Protein AF-A0A2N8NJ02-F1 (afdb_monomer)

pLDDT: mean 79.44, std 18.17, range [35.0, 97.94]

Foldseek 3Di:
DAAQDCPVCVVLLLVLQLVLQLVQCVVPQVGGVVQLLPLPRSLVVCCPCVADPDDSHLVVVQCVSLVCAALQQRFRQDPPPPQKDKDFLQRSPDDDPRSVVLLVVQCVFFVLSVFAEDARVVVSPDDDPDSVVSVVDRYGHSSRRSSRIHMHGPQFFDDFPVVPPDDDPCVPPVVDDDDGGLFQQPPPCHNHHERSVNSGPFDWDQDLQGDTDGVVLDDPDDDPPVDDDDDPPRSCVRVVSCCRNVPPLNSLLLNQLLLLLPDPDALVNLVVLVPDPDLVSSLVVQQVSQCVSQVHDDPDGHPPSCSLCSQPQDPVRRSDNRSVVSSSSNSVSNVVNNVVVPD

Secondary structure (DSSP, 8-state):
-----SSTTHHHHHHHHHHHHHHHTTT-TT--SS-TT-HHHHHHHHTSHHHHSSTTSHHHHHHHHTTTB-TTT-PBPP-STTSEEEEESS-TT--HHHHHHHHHHHHHH-HHHHHHEE-HHHHHT---SSGGGGGG-S-EETTT-GGGEEEEE--BPPPPSGGG-S-TTSTTTTT-SSS-BSSSSTTS-TT-----GGGS----EE-TTS-EE-GGG--TT----SSSS---HHHHHHHHHHTTTT-HHHHHHHHHHHHHHTSS--HHHHHHHHT-S-HHHHHHHHHHHHHHHTT--TTPPPPGGGGGGTTPPPTTS---THHHHHHHHTTHHHHHHHHTTT-

Mean predicted aligned error: 9.48 Å

Structure (mmCIF, N/CA/C/O backbone):
data_AF-A0A2N8NJ02-F1
#
_entry.id   AF-A0A2N8NJ02-F1
#
loop_
_atom_site.group_PDB
_atom_site.id
_atom_site.type_symbol
_atom_site.label_atom_id
_atom_site.label_alt_id
_atom_site.label_comp_id
_atom_site.label_asym_id
_atom_site.label_entity_id
_atom_site.label_seq_id
_atom_site.pdbx_PDB_ins_code
_atom_site.Cartn_x
_atom_site.Cartn_y
_atom_site.Cartn_z
_atom_site.occupancy
_atom_site.B_iso_or_equiv
_atom_site.auth_seq_id
_atom_site.auth_comp_id
_atom_site.auth_asym_id
_atom_site.auth_atom_id
_atom_site.pdbx_PDB_model_num
ATOM 1 N N . MET A 1 1 ? -0.562 -8.537 6.312 1.00 81.31 1 MET A N 1
ATOM 2 C CA . MET A 1 1 ? -0.605 -7.679 5.122 1.00 81.31 1 MET A CA 1
ATOM 3 C C . MET A 1 1 ? -1.472 -8.397 4.111 1.00 81.31 1 MET A C 1
ATOM 5 O O . MET A 1 1 ? -1.749 -9.573 4.319 1.00 81.31 1 MET A O 1
ATOM 9 N N . LYS A 1 2 ? -1.942 -7.713 3.072 1.00 87.31 2 LYS A N 1
ATOM 10 C CA . LYS A 1 2 ? -2.646 -8.372 1.972 1.00 87.31 2 LYS A CA 1
ATOM 11 C C . LYS A 1 2 ? -1.668 -8.582 0.817 1.00 87.31 2 LYS A C 1
ATOM 13 O O . LYS A 1 2 ? -0.886 -7.675 0.538 1.00 87.31 2 LYS A O 1
ATOM 18 N N . TYR A 1 3 ? -1.721 -9.755 0.191 1.00 91.69 3 TYR A N 1
ATOM 19 C CA . TYR A 1 3 ? -1.009 -10.020 -1.054 1.00 91.69 3 TYR A CA 1
ATOM 20 C C . TYR A 1 3 ? -1.496 -9.066 -2.153 1.00 91.69 3 TYR A C 1
ATOM 22 O O . TYR A 1 3 ? -2.702 -8.866 -2.320 1.00 91.69 3 TYR A O 1
ATOM 30 N N . ILE A 1 4 ? -0.557 -8.466 -2.877 1.00 94.25 4 ILE A N 1
ATOM 31 C CA . ILE A 1 4 ? -0.805 -7.558 -3.993 1.00 94.25 4 ILE A CA 1
ATOM 32 C C . ILE A 1 4 ? -0.480 -8.320 -5.271 1.00 94.25 4 ILE A C 1
ATOM 34 O O . ILE A 1 4 ? 0.683 -8.592 -5.574 1.00 94.25 4 ILE A O 1
ATOM 38 N N . ASP A 1 5 ? -1.524 -8.651 -6.023 1.00 94.31 5 ASP A N 1
ATOM 39 C CA . ASP A 1 5 ? -1.381 -9.367 -7.281 1.00 94.31 5 ASP A CA 1
ATOM 40 C C . ASP A 1 5 ? -0.868 -8.437 -8.388 1.00 94.31 5 ASP A C 1
ATOM 42 O O . ASP A 1 5 ? -1.556 -7.520 -8.834 1.00 94.31 5 ASP A O 1
ATOM 46 N N . LYS A 1 6 ? 0.352 -8.711 -8.854 1.00 95.88 6 LYS A N 1
ATOM 47 C CA . LYS A 1 6 ? 0.995 -8.003 -9.968 1.00 95.88 6 LYS A CA 1
ATOM 48 C C . LYS A 1 6 ? 0.750 -8.657 -11.333 1.00 95.88 6 LYS A C 1
ATOM 50 O O . LYS A 1 6 ? 1.189 -8.111 -12.343 1.00 95.88 6 LYS A O 1
ATOM 55 N N . TYR A 1 7 ? 0.064 -9.800 -11.389 1.00 96.06 7 TYR A N 1
ATOM 56 C CA . TYR A 1 7 ? -0.222 -10.521 -12.630 1.00 96.06 7 TYR A CA 1
ATOM 57 C C . TYR A 1 7 ? -1.514 -10.054 -13.296 1.00 96.06 7 TYR A C 1
ATOM 59 O O . TYR A 1 7 ? -1.509 -9.816 -14.505 1.00 96.06 7 TYR A O 1
ATOM 67 N N . SER A 1 8 ? -2.609 -9.886 -12.542 1.00 94.69 8 SER A N 1
ATOM 68 C CA . SER A 1 8 ? -3.938 -9.573 -13.109 1.00 94.69 8 SER A CA 1
ATOM 69 C C . SER A 1 8 ? -3.960 -8.352 -14.025 1.00 94.69 8 SER A C 1
ATOM 71 O O . SER A 1 8 ? -4.724 -8.323 -14.990 1.00 94.69 8 SER A O 1
ATOM 73 N N . ARG A 1 9 ? -3.108 -7.360 -13.755 1.00 94.00 9 ARG A N 1
ATOM 74 C CA . ARG A 1 9 ? -3.032 -6.106 -14.519 1.00 94.00 9 ARG A CA 1
ATOM 75 C C . ARG A 1 9 ? -1.678 -5.867 -15.166 1.00 94.00 9 ARG A C 1
ATOM 77 O O . ARG A 1 9 ? -1.387 -4.756 -15.610 1.00 94.00 9 ARG A O 1
ATOM 84 N N . HIS A 1 10 ? -0.872 -6.923 -15.288 1.00 94.69 10 HIS A N 1
ATOM 85 C CA . HIS A 1 10 ? 0.462 -6.834 -15.868 1.00 94.69 10 HIS A CA 1
ATOM 86 C C . HIS A 1 10 ? 0.444 -6.193 -17.260 1.00 94.69 10 HIS A C 1
ATOM 88 O O . HIS A 1 10 ? 1.297 -5.365 -17.559 1.00 94.69 10 HIS A O 1
ATOM 94 N N . LYS A 1 11 ? -0.554 -6.504 -18.098 1.00 94.38 11 LYS A N 1
ATOM 95 C CA . LYS A 1 11 ? -0.625 -5.929 -19.446 1.00 94.38 11 LYS A CA 1
ATOM 96 C C . LYS A 1 11 ? -0.780 -4.403 -19.432 1.00 94.38 11 LYS A C 1
ATOM 98 O O . LYS A 1 11 ? -0.092 -3.717 -20.180 1.00 94.38 11 LYS A O 1
ATOM 103 N N . GLU A 1 12 ? -1.629 -3.869 -18.553 1.00 94.75 12 GLU A N 1
ATOM 104 C CA . GLU A 1 12 ? -1.801 -2.419 -18.387 1.00 94.75 12 GLU A CA 1
ATOM 105 C C . GLU A 1 12 ? -0.523 -1.762 -17.849 1.00 94.75 12 GLU A C 1
ATOM 107 O O . GLU A 1 12 ? -0.114 -0.706 -18.333 1.00 94.75 12 GLU A O 1
ATOM 112 N N . ALA A 1 13 ? 0.130 -2.406 -16.875 1.00 95.06 13 ALA A N 1
ATOM 113 C CA . ALA A 1 13 ? 1.420 -1.972 -16.349 1.00 95.06 13 ALA A CA 1
ATOM 114 C C . ALA A 1 13 ? 2.490 -1.908 -17.453 1.00 95.06 13 ALA A C 1
ATOM 116 O O . ALA A 1 13 ? 3.161 -0.888 -17.633 1.00 95.06 13 ALA A O 1
ATOM 117 N N . GLN A 1 14 ? 2.610 -2.988 -18.222 1.00 94.81 14 GLN A N 1
ATOM 118 C CA . GLN A 1 14 ? 3.552 -3.125 -19.322 1.00 94.81 14 GLN A CA 1
ATOM 119 C C . GLN A 1 14 ? 3.327 -2.036 -20.372 1.00 94.81 14 GLN A C 1
ATOM 121 O O . GLN A 1 14 ? 4.282 -1.373 -20.759 1.00 94.81 14 GLN A O 1
ATOM 126 N N . ASP A 1 15 ? 2.081 -1.785 -20.780 1.00 93.81 15 ASP A N 1
ATOM 127 C CA . ASP A 1 15 ? 1.762 -0.771 -21.790 1.00 93.81 15 ASP A CA 1
ATOM 128 C C . ASP A 1 15 ? 2.179 0.646 -21.344 1.00 93.81 15 ASP A C 1
ATOM 130 O O . ASP A 1 15 ? 2.654 1.443 -22.159 1.00 93.81 15 ASP A O 1
ATOM 134 N N . ILE A 1 16 ? 2.065 0.968 -20.048 1.00 94.62 16 ILE A N 1
ATOM 135 C CA . ILE A 1 16 ? 2.550 2.246 -19.498 1.00 94.62 16 ILE A CA 1
ATOM 136 C C . ILE A 1 16 ? 4.081 2.314 -19.540 1.00 94.62 16 ILE A C 1
ATOM 138 O O . ILE A 1 16 ? 4.635 3.341 -19.943 1.00 94.62 16 ILE A O 1
ATOM 142 N N . ASN A 1 17 ? 4.769 1.240 -19.143 1.00 94.88 17 ASN A N 1
ATOM 143 C CA . ASN A 1 17 ? 6.230 1.186 -19.176 1.00 94.88 17 ASN A CA 1
ATOM 144 C C . ASN A 1 17 ? 6.781 1.253 -20.609 1.00 94.88 17 ASN A C 1
ATOM 146 O O . ASN A 1 17 ? 7.690 2.042 -20.863 1.00 94.88 17 ASN A O 1
ATOM 150 N N . VAL A 1 18 ? 6.202 0.503 -21.552 1.00 93.94 18 VAL A N 1
ATOM 151 C CA . VAL A 1 18 ? 6.577 0.533 -22.975 1.00 93.94 18 VAL A CA 1
ATOM 152 C C . VAL A 1 18 ? 6.372 1.921 -23.552 1.00 93.94 18 VAL A C 1
ATOM 154 O O . VAL A 1 18 ? 7.265 2.431 -24.219 1.00 93.94 18 VAL A O 1
ATOM 157 N N . ARG A 1 19 ? 5.232 2.567 -23.275 1.00 92.00 19 ARG A N 1
ATOM 158 C CA . ARG A 1 19 ? 4.986 3.937 -23.734 1.00 92.00 19 ARG A CA 1
ATOM 159 C C . ARG A 1 19 ? 6.076 4.892 -23.253 1.00 92.00 19 ARG A C 1
ATOM 161 O O . ARG A 1 19 ? 6.616 5.635 -24.061 1.00 92.00 19 ARG A O 1
ATOM 168 N N . PHE A 1 20 ? 6.411 4.846 -21.964 1.00 92.00 20 PHE A N 1
ATOM 169 C CA . PHE A 1 20 ? 7.488 5.667 -21.413 1.00 92.00 20 PHE A CA 1
ATOM 170 C C . PHE A 1 20 ? 8.824 5.398 -22.114 1.00 92.00 20 PHE A C 1
ATOM 172 O O . PHE A 1 20 ? 9.505 6.340 -22.504 1.00 92.00 20 PHE A O 1
ATOM 179 N N . LEU A 1 21 ? 9.184 4.126 -22.320 1.00 90.75 21 LEU A N 1
ATOM 180 C CA . LEU A 1 21 ? 10.412 3.767 -23.027 1.00 90.75 21 LEU A CA 1
ATOM 181 C C . LEU A 1 21 ? 10.402 4.298 -24.464 1.00 90.75 21 LEU A C 1
ATOM 183 O O . LEU A 1 21 ? 11.363 4.947 -24.861 1.00 90.75 21 LEU A O 1
ATOM 187 N N . LYS A 1 22 ? 9.316 4.097 -25.220 1.00 89.62 22 LYS A N 1
ATOM 188 C CA . LYS A 1 22 ? 9.154 4.626 -26.586 1.00 89.62 22 LYS A CA 1
ATOM 189 C C . LYS A 1 22 ? 9.354 6.140 -26.641 1.00 89.62 22 LYS A C 1
ATOM 191 O O . LYS A 1 22 ? 10.085 6.616 -27.503 1.00 89.62 22 LYS A O 1
ATOM 196 N N . ASP A 1 23 ? 8.773 6.869 -25.690 1.00 87.94 23 ASP A N 1
ATOM 197 C CA . ASP A 1 23 ? 8.942 8.319 -25.577 1.00 87.94 23 ASP A CA 1
ATOM 198 C C . ASP A 1 23 ? 10.411 8.691 -25.252 1.00 87.94 23 ASP A C 1
ATOM 200 O O . ASP A 1 23 ? 10.941 9.655 -25.805 1.00 87.94 23 ASP A O 1
ATOM 204 N N . CYS A 1 24 ? 11.119 7.891 -24.440 1.00 84.44 24 CYS A N 1
ATOM 205 C CA . CYS A 1 24 ? 12.557 8.070 -24.165 1.00 84.44 24 CYS A CA 1
ATOM 206 C C . CYS A 1 24 ? 13.454 7.796 -25.382 1.00 84.44 24 CYS A C 1
ATOM 208 O O . CYS A 1 24 ? 14.568 8.316 -25.438 1.00 84.44 24 CYS A O 1
ATOM 210 N N . TYR A 1 25 ? 12.997 6.975 -26.332 1.00 78.12 25 TYR A N 1
ATOM 211 C CA . TYR A 1 25 ? 13.723 6.652 -27.563 1.00 78.12 25 TYR A CA 1
ATOM 212 C C . TYR A 1 25 ? 13.590 7.717 -28.664 1.00 78.12 25 TYR A C 1
ATOM 214 O O . TYR A 1 25 ? 14.204 7.531 -29.707 1.00 78.12 25 TYR A O 1
ATOM 222 N N . ASN A 1 26 ? 12.831 8.804 -28.441 1.00 65.75 26 ASN A N 1
ATOM 223 C CA . ASN A 1 26 ? 12.694 10.026 -29.260 1.00 65.75 26 ASN A CA 1
ATOM 224 C C . ASN A 1 26 ? 13.244 9.944 -30.709 1.00 65.75 26 ASN A C 1
ATOM 226 O O . ASN A 1 26 ? 14.219 10.616 -31.043 1.00 65.75 26 ASN A O 1
ATOM 230 N N . ASP A 1 27 ? 12.639 9.087 -31.543 1.00 56.62 27 ASP A N 1
ATOM 231 C CA . ASP A 1 27 ? 13.006 8.749 -32.937 1.00 56.62 27 ASP A CA 1
ATOM 232 C C . ASP A 1 27 ? 14.452 8.246 -33.201 1.00 56.62 27 ASP A C 1
ATOM 234 O O . ASP A 1 27 ? 14.762 7.804 -34.311 1.00 56.62 27 ASP A O 1
ATOM 238 N N . GLU A 1 28 ? 15.333 8.217 -32.199 1.00 60.81 28 GLU A N 1
ATOM 239 C CA . GLU A 1 28 ? 16.717 7.750 -32.281 1.00 60.81 28 GLU A CA 1
ATOM 240 C C . GLU A 1 28 ? 16.991 6.638 -31.258 1.00 60.81 28 GLU A C 1
ATOM 242 O O . GLU A 1 28 ? 17.361 6.868 -30.107 1.00 60.81 28 GLU A O 1
ATOM 247 N N . ILE A 1 29 ? 16.925 5.389 -31.732 1.00 63.19 29 ILE A N 1
ATOM 248 C CA . ILE A 1 29 ? 17.117 4.151 -30.947 1.00 63.19 29 ILE A CA 1
ATOM 249 C C . ILE A 1 29 ? 18.438 4.121 -30.146 1.00 63.19 29 ILE A C 1
ATOM 251 O O . ILE A 1 29 ? 18.593 3.355 -29.200 1.00 63.19 29 ILE A O 1
ATOM 255 N N . ARG A 1 30 ? 19.416 4.960 -30.500 1.00 60.06 30 ARG A N 1
ATOM 256 C CA . ARG A 1 30 ? 20.747 4.986 -29.876 1.00 60.06 30 ARG A CA 1
ATOM 257 C C . ARG A 1 30 ? 20.882 5.961 -28.704 1.00 60.06 30 ARG A C 1
ATOM 259 O O . ARG A 1 30 ? 21.908 5.922 -28.025 1.00 60.06 30 ARG A O 1
ATOM 266 N N . HIS A 1 31 ? 19.888 6.811 -28.448 1.00 61.09 31 HIS A N 1
ATOM 267 C CA . HIS A 1 31 ? 19.979 7.868 -27.440 1.00 61.09 31 HIS A CA 1
ATOM 268 C C . HIS A 1 31 ? 18.735 7.915 -26.547 1.00 61.09 31 HIS A C 1
ATOM 270 O O . HIS A 1 31 ? 17.845 8.735 -26.732 1.00 61.09 31 HIS A O 1
ATOM 276 N N . LEU A 1 32 ? 18.711 7.045 -25.534 1.00 64.69 32 LEU A N 1
ATOM 277 C CA . LEU A 1 32 ? 17.702 7.069 -24.474 1.00 64.69 32 LEU A CA 1
ATOM 278 C C . LEU A 1 32 ? 17.838 8.329 -23.612 1.00 64.69 32 LEU A C 1
ATOM 280 O O . LEU A 1 32 ? 18.886 8.543 -22.992 1.00 64.69 32 LEU A O 1
ATOM 284 N N . ILE A 1 33 ? 16.771 9.124 -23.524 1.00 63.41 33 ILE A N 1
ATOM 285 C CA . ILE A 1 33 ? 16.698 10.282 -22.627 1.00 63.41 33 ILE A CA 1
ATOM 286 C C . ILE A 1 33 ? 15.396 10.222 -21.810 1.00 63.41 33 ILE A C 1
ATOM 288 O O . ILE A 1 33 ? 14.325 10.460 -22.368 1.00 63.41 33 ILE A O 1
ATOM 292 N N . PRO A 1 34 ? 15.460 9.992 -20.485 1.00 68.38 34 PRO A N 1
ATOM 293 C CA . PRO A 1 34 ? 16.640 9.612 -19.700 1.00 68.38 34 PRO A CA 1
ATOM 294 C C . PRO A 1 34 ? 17.087 8.169 -19.978 1.00 68.38 34 PRO A C 1
ATOM 296 O O . PRO A 1 34 ? 16.298 7.329 -20.413 1.00 68.38 34 PRO A O 1
ATOM 299 N N . ARG A 1 35 ? 18.356 7.855 -19.689 1.00 74.88 35 ARG A N 1
ATOM 300 C CA . ARG A 1 35 ? 18.821 6.464 -19.758 1.00 74.88 35 ARG A CA 1
ATOM 301 C C . ARG A 1 35 ? 18.215 5.649 -18.603 1.00 74.88 35 ARG A C 1
ATOM 303 O O . ARG A 1 35 ? 18.223 6.141 -17.475 1.00 74.88 35 ARG A O 1
ATOM 310 N N . PRO A 1 36 ? 17.728 4.416 -18.835 1.00 72.12 36 PRO A N 1
ATOM 311 C CA . PRO A 1 36 ? 17.123 3.593 -17.786 1.00 72.12 36 PRO A CA 1
ATOM 312 C C . PRO A 1 36 ? 18.055 3.274 -16.607 1.00 72.12 36 PRO A C 1
ATOM 314 O O . PRO A 1 36 ? 17.567 3.106 -15.490 1.00 72.12 36 PRO A O 1
ATOM 317 N N . ASP A 1 37 ? 19.371 3.214 -16.850 1.00 75.81 37 ASP A N 1
ATOM 318 C CA . ASP A 1 37 ? 20.437 2.982 -15.863 1.00 75.81 37 ASP A CA 1
ATOM 319 C C . ASP A 1 37 ? 20.828 4.243 -15.068 1.00 75.81 37 ASP A C 1
ATOM 321 O O . ASP A 1 37 ? 21.567 4.151 -14.085 1.00 75.81 37 ASP A O 1
ATOM 325 N N . ASN A 1 38 ? 20.311 5.418 -15.448 1.00 77.88 38 ASN A N 1
ATOM 326 C CA . ASN A 1 38 ? 20.392 6.630 -14.639 1.00 77.88 38 ASN A CA 1
ATOM 327 C C . ASN A 1 38 ? 19.233 6.654 -13.632 1.00 77.88 38 ASN A C 1
ATOM 329 O O . ASN A 1 38 ? 18.217 7.326 -13.832 1.00 77.88 38 ASN A O 1
ATOM 333 N N . ASP A 1 39 ? 19.406 5.863 -12.572 1.00 67.75 39 ASP A N 1
ATOM 334 C CA . ASP A 1 39 ? 18.467 5.597 -11.479 1.00 67.75 39 ASP A CA 1
ATOM 335 C C . ASP A 1 39 ? 17.548 6.770 -11.106 1.00 67.75 39 ASP A C 1
ATOM 337 O O . ASP A 1 39 ? 16.318 6.645 -11.125 1.00 67.75 39 ASP A O 1
ATOM 341 N N . ARG A 1 40 ? 18.131 7.927 -10.787 1.00 72.00 40 ARG A N 1
ATOM 342 C CA . ARG A 1 40 ? 17.389 9.085 -10.289 1.00 72.00 40 ARG A CA 1
ATOM 343 C C . ARG A 1 40 ? 16.656 9.819 -11.403 1.00 72.00 40 ARG A C 1
ATOM 345 O O . ARG A 1 40 ? 15.516 10.234 -11.215 1.00 72.00 40 ARG A O 1
ATOM 352 N N . GLU A 1 41 ? 17.292 9.965 -12.560 1.00 82.12 41 GLU A N 1
ATOM 353 C CA . GLU A 1 41 ? 16.730 10.722 -13.677 1.00 82.12 41 GLU A CA 1
ATOM 354 C C . GLU A 1 41 ? 15.554 9.978 -14.321 1.00 82.12 41 GLU A C 1
ATOM 356 O O . GLU A 1 41 ? 14.503 10.577 -14.557 1.00 82.12 41 GLU A O 1
ATOM 361 N N . ALA A 1 42 ? 15.690 8.664 -14.530 1.00 83.56 42 ALA A N 1
ATOM 362 C CA . ALA A 1 42 ? 14.653 7.833 -15.137 1.00 83.56 42 ALA A CA 1
ATOM 363 C C . ALA A 1 42 ? 13.342 7.888 -14.348 1.00 83.56 42 ALA A C 1
ATOM 365 O O . ALA A 1 42 ? 12.285 8.213 -14.899 1.00 83.56 42 ALA A O 1
ATOM 366 N N . PHE A 1 43 ? 13.409 7.645 -13.038 1.00 88.25 43 PHE A N 1
ATOM 367 C CA . PHE A 1 43 ? 12.214 7.664 -12.204 1.00 88.25 43 PHE A CA 1
ATOM 368 C C . PHE A 1 43 ? 11.661 9.080 -11.986 1.00 88.25 43 PHE A C 1
ATOM 370 O O . PHE A 1 43 ? 10.443 9.261 -11.918 1.00 88.25 43 PHE A O 1
ATOM 377 N N . ASP A 1 44 ? 12.511 10.110 -11.909 1.00 87.69 44 ASP A N 1
ATOM 378 C CA . ASP A 1 44 ? 12.050 11.500 -11.795 1.00 87.69 44 ASP A CA 1
ATOM 379 C C . ASP A 1 44 ? 11.248 11.949 -13.027 1.00 87.69 44 ASP A C 1
ATOM 381 O O . ASP A 1 44 ? 10.242 12.649 -12.876 1.00 87.69 44 ASP A O 1
ATOM 385 N N . VAL A 1 45 ? 11.613 11.491 -14.231 1.00 88.25 45 VAL A N 1
ATOM 386 C CA . VAL A 1 45 ? 10.801 11.704 -15.439 1.00 88.25 45 VAL A CA 1
ATOM 387 C C . VAL A 1 45 ? 9.549 10.828 -15.423 1.00 88.25 45 VAL A C 1
ATOM 389 O O . VAL A 1 45 ? 8.460 11.332 -15.686 1.00 88.25 45 VAL A O 1
ATOM 392 N N . PHE A 1 46 ? 9.657 9.554 -15.039 1.00 90.88 46 PHE A N 1
ATOM 393 C CA . PHE A 1 46 ? 8.505 8.646 -14.970 1.00 90.88 46 PHE A CA 1
ATOM 394 C C . PHE A 1 46 ? 7.429 9.105 -13.966 1.00 90.88 46 PHE A C 1
ATOM 396 O O . PHE A 1 46 ? 6.243 8.813 -14.128 1.00 90.88 46 PHE A O 1
ATOM 403 N N . LYS A 1 47 ? 7.809 9.890 -12.949 1.00 89.62 47 LYS A N 1
ATOM 404 C CA . LYS A 1 47 ? 6.889 10.534 -11.995 1.00 89.62 47 LYS A CA 1
ATOM 405 C C . LYS A 1 47 ? 6.163 11.767 -12.522 1.00 89.62 47 LYS A C 1
ATOM 407 O O . LYS A 1 47 ? 5.303 12.295 -11.809 1.00 89.62 47 LYS A O 1
ATOM 412 N N . LYS A 1 48 ? 6.484 12.255 -13.721 1.00 89.25 48 LYS A N 1
ATOM 413 C CA . LYS A 1 48 ? 5.790 13.409 -14.298 1.00 89.25 48 LYS A CA 1
ATOM 414 C C . LYS A 1 48 ? 4.306 13.092 -14.522 1.00 89.25 48 LYS A C 1
ATOM 416 O O . LYS A 1 48 ? 3.971 11.949 -14.845 1.00 89.25 48 LYS A O 1
ATOM 421 N N . PRO A 1 49 ? 3.412 14.094 -14.415 1.00 88.56 49 PRO A N 1
ATOM 422 C CA . PRO A 1 49 ? 1.970 13.890 -14.568 1.00 88.56 49 PRO A CA 1
ATOM 423 C C . PRO A 1 49 ? 1.575 13.170 -15.861 1.00 88.56 49 PRO A C 1
ATOM 425 O O . PRO A 1 49 ? 0.633 12.387 -15.869 1.00 88.56 49 PRO A O 1
ATOM 428 N N . GLU A 1 50 ? 2.338 13.373 -16.936 1.00 87.94 50 GLU A N 1
ATOM 429 C CA . GLU A 1 50 ? 2.113 12.745 -18.238 1.00 87.94 50 GLU A CA 1
ATOM 430 C C . GLU A 1 50 ? 2.147 11.208 -18.217 1.00 87.94 50 GLU A C 1
ATOM 432 O O . GLU A 1 50 ? 1.452 10.603 -19.033 1.00 87.94 50 GLU A O 1
ATOM 437 N N . TYR A 1 51 ? 2.860 10.592 -17.264 1.00 87.94 51 TYR A N 1
ATOM 438 C CA . TYR A 1 51 ? 2.919 9.138 -17.042 1.00 87.94 51 TYR A CA 1
ATOM 439 C C . TYR A 1 51 ? 2.273 8.709 -15.719 1.00 87.94 51 TYR A C 1
ATOM 441 O O . TYR A 1 51 ? 1.753 7.595 -15.623 1.00 87.94 51 TYR A O 1
ATOM 449 N N . ALA A 1 52 ? 2.268 9.591 -14.718 1.00 89.38 52 ALA A N 1
ATOM 450 C CA . ALA A 1 52 ? 1.873 9.261 -13.356 1.00 89.38 52 ALA A CA 1
ATOM 451 C C . ALA A 1 52 ? 0.409 9.574 -13.020 1.00 89.38 52 ALA A C 1
ATOM 453 O O . ALA A 1 52 ? -0.216 8.793 -12.305 1.00 89.38 52 ALA A O 1
ATOM 454 N N . ASP A 1 53 ? -0.157 10.670 -13.539 1.00 86.38 53 ASP A N 1
ATOM 455 C CA . ASP A 1 53 ? -1.444 11.216 -13.085 1.00 86.38 53 ASP A CA 1
ATOM 456 C C . ASP A 1 53 ? -2.536 11.115 -14.167 1.00 86.38 53 ASP A C 1
ATOM 458 O O . ASP A 1 53 ? -2.409 11.669 -15.258 1.00 86.38 53 ASP A O 1
ATOM 462 N N . GLY A 1 54 ? -3.642 10.426 -13.869 1.00 79.94 54 GLY A N 1
ATOM 463 C CA . GLY A 1 54 ? -4.796 10.294 -14.769 1.00 79.94 54 GLY A CA 1
ATOM 464 C C . GLY A 1 54 ? -5.422 8.897 -14.776 1.00 79.94 54 GLY A C 1
ATOM 465 O O . GLY A 1 54 ? -4.920 7.967 -14.153 1.00 79.94 54 GLY A O 1
ATOM 466 N N . GLU A 1 55 ? -6.528 8.741 -15.510 1.00 70.44 55 GLU A N 1
ATOM 467 C CA . GLU A 1 55 ? -7.326 7.501 -15.536 1.00 70.44 55 GLU A CA 1
ATOM 468 C C . GLU A 1 55 ? -6.574 6.276 -16.079 1.00 70.44 55 GLU A C 1
ATOM 470 O O . GLU A 1 55 ? -6.842 5.155 -15.670 1.00 70.44 55 GLU A O 1
ATOM 475 N N . ARG A 1 56 ? -5.597 6.484 -16.964 1.00 76.50 56 ARG A N 1
ATOM 476 C CA . ARG A 1 56 ? -4.776 5.415 -17.559 1.00 76.50 56 ARG A CA 1
ATOM 477 C C . ARG A 1 56 ? -3.299 5.628 -17.264 1.00 76.50 56 ARG A C 1
ATOM 479 O O . ARG A 1 56 ? -2.478 5.641 -18.182 1.00 76.50 56 ARG A O 1
ATOM 486 N N . ARG A 1 57 ? -2.992 5.966 -16.015 1.00 89.69 57 ARG A N 1
ATOM 487 C CA . ARG A 1 57 ? -1.647 6.297 -15.543 1.00 89.69 57 ARG A CA 1
ATOM 488 C C . ARG A 1 57 ? -1.310 5.498 -14.306 1.00 89.69 57 ARG A C 1
ATOM 490 O O . ARG A 1 57 ? -2.195 4.990 -13.615 1.00 89.69 57 ARG A O 1
ATOM 497 N N . TRP A 1 58 ? -0.018 5.365 -14.047 1.00 93.62 58 TRP A N 1
ATOM 498 C CA . TRP A 1 58 ? 0.435 4.297 -13.176 1.00 93.62 58 TRP A CA 1
ATOM 499 C C . TRP A 1 58 ? 0.055 4.483 -11.706 1.00 93.62 58 TRP A C 1
ATOM 501 O O . TRP A 1 58 ? -0.127 3.487 -11.016 1.00 93.62 58 TRP A O 1
ATOM 511 N N . LYS A 1 59 ? -0.148 5.712 -11.207 1.00 92.69 59 LYS A N 1
ATOM 512 C CA . LYS A 1 59 ? -0.592 5.890 -9.813 1.00 92.69 59 LYS A CA 1
ATOM 513 C C . LYS A 1 59 ? -1.960 5.265 -9.582 1.00 92.69 59 LYS A C 1
ATOM 515 O O . LYS A 1 59 ? -2.138 4.553 -8.602 1.00 92.69 59 LYS A O 1
ATOM 520 N N . ARG A 1 60 ? -2.910 5.483 -10.499 1.00 91.25 60 ARG A N 1
ATOM 521 C CA . ARG A 1 60 ? -4.249 4.887 -10.401 1.00 91.25 60 ARG A CA 1
ATOM 522 C C . ARG A 1 60 ? -4.183 3.363 -10.471 1.00 91.25 60 ARG A C 1
ATOM 524 O O . ARG A 1 60 ? -4.853 2.707 -9.683 1.00 91.25 60 ARG A O 1
ATOM 531 N N . LEU A 1 61 ? -3.322 2.826 -11.338 1.00 93.62 61 LEU A N 1
ATOM 532 C CA . LEU A 1 61 ? -3.070 1.388 -11.424 1.00 93.62 61 LEU A CA 1
ATOM 533 C C . LEU A 1 61 ? -2.636 0.812 -10.067 1.00 93.62 61 LEU A C 1
ATOM 535 O O . LEU A 1 61 ? -3.278 -0.109 -9.572 1.00 93.62 61 LEU A O 1
ATOM 539 N N . LEU A 1 62 ? -1.622 1.410 -9.429 1.00 94.19 62 LEU A N 1
ATOM 540 C CA . LEU A 1 62 ? -1.141 0.974 -8.112 1.00 94.19 62 LEU A CA 1
ATOM 541 C C . LEU A 1 62 ? -2.218 1.091 -7.026 1.00 94.19 62 LEU A C 1
ATOM 543 O O . LEU A 1 62 ? -2.317 0.230 -6.158 1.00 94.19 62 LEU A O 1
ATOM 547 N N . TYR A 1 63 ? -3.036 2.146 -7.058 1.00 92.56 63 TYR A N 1
ATOM 548 C CA . TYR A 1 63 ? -4.147 2.295 -6.116 1.00 92.56 63 TYR A CA 1
ATOM 549 C C . TYR A 1 63 ? -5.182 1.189 -6.285 1.00 92.56 63 TYR A C 1
ATOM 551 O O . TYR A 1 63 ? -5.658 0.650 -5.296 1.00 92.56 63 TYR A O 1
ATOM 559 N N . GLU A 1 64 ? -5.531 0.845 -7.516 1.00 93.06 64 GLU A N 1
ATOM 560 C CA . GLU A 1 64 ? -6.509 -0.198 -7.805 1.00 93.06 64 GLU A CA 1
ATOM 561 C C . GLU A 1 64 ? -5.959 -1.598 -7.461 1.00 93.06 64 GLU A C 1
ATOM 563 O O . GLU A 1 64 ? -6.668 -2.366 -6.817 1.00 93.06 64 GLU A O 1
ATOM 568 N N . GLU A 1 65 ? -4.690 -1.903 -7.773 1.00 94.12 65 GLU A N 1
ATOM 569 C CA . GLU A 1 65 ? -4.007 -3.150 -7.356 1.00 94.12 65 GLU A CA 1
ATOM 570 C C . GLU A 1 65 ? -3.974 -3.324 -5.829 1.00 94.12 65 GLU A C 1
ATOM 572 O O . GLU A 1 65 ? -4.037 -4.437 -5.312 1.00 94.12 65 GLU A O 1
ATOM 577 N N . GLN A 1 66 ? -3.866 -2.214 -5.097 1.00 94.31 66 GLN A N 1
ATOM 578 C CA . GLN A 1 66 ? -3.733 -2.202 -3.642 1.00 94.31 66 GLN A CA 1
ATOM 579 C C . GLN A 1 66 ? -5.030 -1.858 -2.906 1.00 94.31 66 GLN A C 1
ATOM 581 O O . GLN A 1 66 ? -4.998 -1.637 -1.694 1.00 94.31 66 GLN A O 1
ATOM 586 N N . GLU A 1 67 ? -6.155 -1.739 -3.616 1.00 94.00 67 GLU A N 1
ATOM 587 C CA . GLU A 1 67 ? -7.451 -1.317 -3.060 1.00 94.00 67 GLU A CA 1
ATOM 588 C C . GLU A 1 67 ? -7.360 -0.010 -2.242 1.00 94.00 67 GLU A C 1
ATOM 590 O O . GLU A 1 67 ? -8.001 0.171 -1.204 1.00 94.00 67 GLU A O 1
ATOM 595 N N . GLY A 1 68 ? -6.497 0.906 -2.686 1.00 93.62 68 GLY A N 1
ATOM 596 C CA . GLY A 1 68 ? -6.224 2.181 -2.035 1.00 93.62 68 GLY A CA 1
ATOM 597 C C . GLY A 1 68 ? -5.571 2.037 -0.660 1.00 93.62 68 GLY A C 1
ATOM 598 O O . GLY A 1 68 ? -5.751 2.911 0.189 1.00 93.62 68 GLY A O 1
ATOM 599 N N . ARG A 1 69 ? -4.848 0.942 -0.390 1.00 93.38 69 ARG A N 1
ATOM 600 C CA . ARG A 1 69 ? -4.192 0.676 0.899 1.00 93.38 69 ARG A CA 1
ATOM 601 C C . ARG A 1 69 ? -2.673 0.754 0.804 1.00 93.38 69 ARG A C 1
ATOM 603 O O . ARG A 1 69 ? -2.068 0.384 -0.194 1.00 93.38 69 ARG A O 1
ATOM 610 N N . CYS A 1 70 ? -2.044 1.219 1.879 1.00 91.38 70 CYS A N 1
ATOM 611 C CA . CYS A 1 70 ? -0.596 1.202 2.048 1.00 91.38 70 CYS A CA 1
ATOM 612 C C . CYS A 1 70 ? -0.081 -0.240 2.049 1.00 91.38 70 CYS A C 1
ATOM 614 O O . CYS A 1 70 ? -0.540 -1.045 2.863 1.00 91.38 70 CYS A O 1
ATOM 616 N N . CYS A 1 71 ? 0.923 -0.521 1.216 1.00 89.44 71 CYS A N 1
ATOM 617 C CA . CYS A 1 71 ? 1.508 -1.854 1.056 1.00 89.44 71 CYS A CA 1
ATOM 618 C C . CYS A 1 71 ? 2.116 -2.451 2.341 1.00 89.44 71 CYS A C 1
ATOM 620 O O . CYS A 1 71 ? 2.228 -3.666 2.452 1.00 89.44 71 CYS A O 1
ATOM 622 N N . TYR A 1 72 ? 2.473 -1.620 3.326 1.00 85.81 72 TYR A N 1
ATOM 623 C CA . TYR A 1 72 ? 3.057 -2.078 4.590 1.00 85.81 72 TYR A CA 1
ATOM 624 C C . TYR A 1 72 ? 2.022 -2.259 5.707 1.00 85.81 72 TYR A C 1
ATOM 626 O O . TYR A 1 72 ? 2.018 -3.262 6.417 1.00 85.81 72 TYR A O 1
ATOM 634 N N . CYS A 1 73 ? 1.151 -1.270 5.918 1.00 86.62 73 CYS A N 1
ATOM 635 C CA . CYS A 1 73 ? 0.334 -1.206 7.134 1.00 86.62 73 CYS A CA 1
ATOM 636 C C . CYS A 1 73 ? -1.173 -1.356 6.906 1.00 86.62 73 CYS A C 1
ATOM 638 O O . CYS A 1 73 ? -1.907 -1.411 7.889 1.00 86.62 73 CYS A O 1
ATOM 640 N N . MET A 1 74 ? -1.641 -1.429 5.655 1.00 91.31 74 MET A N 1
ATOM 641 C CA . MET A 1 74 ? -3.067 -1.458 5.286 1.00 91.31 74 MET A CA 1
ATOM 642 C C . MET A 1 74 ? -3.850 -0.165 5.591 1.00 91.31 74 MET A C 1
ATOM 644 O O . MET A 1 74 ? -5.078 -0.144 5.513 1.00 91.31 74 MET A O 1
ATOM 648 N N . ARG A 1 75 ? -3.161 0.948 5.890 1.00 90.50 75 ARG A N 1
ATOM 649 C CA . ARG A 1 75 ? -3.794 2.276 6.002 1.00 90.50 75 ARG A CA 1
ATOM 650 C C . ARG A 1 75 ? -4.424 2.665 4.670 1.00 90.50 75 ARG A C 1
ATOM 652 O O . ARG A 1 75 ? -3.762 2.542 3.643 1.00 90.50 75 ARG A O 1
ATOM 659 N N . ARG A 1 76 ? -5.640 3.207 4.685 1.00 91.62 76 ARG A N 1
ATOM 660 C CA . ARG A 1 76 ? -6.242 3.893 3.538 1.00 91.62 76 ARG A CA 1
ATOM 661 C C . ARG A 1 76 ? -5.324 5.030 3.093 1.00 91.62 76 ARG A C 1
ATOM 663 O O . ARG A 1 76 ? -4.917 5.863 3.906 1.00 91.62 76 ARG A O 1
ATOM 670 N N . LEU A 1 77 ? -4.975 5.030 1.818 1.00 89.69 77 LEU A N 1
ATOM 671 C CA . LEU A 1 77 ? -4.176 6.066 1.188 1.00 89.69 77 LEU A CA 1
ATOM 672 C C . LEU A 1 77 ? -5.058 7.282 0.899 1.00 89.69 77 LEU A C 1
ATOM 674 O O . LEU A 1 77 ? -6.211 7.141 0.498 1.00 89.69 77 LEU A O 1
ATOM 678 N N . SER A 1 78 ? -4.510 8.471 1.142 1.00 82.75 78 SER A N 1
ATOM 679 C CA . SER A 1 78 ? -5.155 9.734 0.786 1.00 82.75 78 SER A CA 1
ATOM 680 C C . SER A 1 78 ? -4.688 10.164 -0.598 1.00 82.75 78 SER A C 1
ATOM 682 O O . SER A 1 78 ? -3.499 10.082 -0.897 1.00 82.75 78 SER A O 1
ATOM 684 N N . GLU A 1 79 ? -5.604 10.673 -1.416 1.00 73.12 79 GLU A N 1
ATOM 685 C CA . GLU A 1 79 ? -5.274 11.274 -2.713 1.00 73.12 79 GLU A CA 1
ATOM 686 C C . GLU A 1 79 ? -4.638 12.670 -2.571 1.00 73.12 79 GLU A C 1
ATOM 688 O O . GLU A 1 79 ? -4.194 13.265 -3.555 1.00 73.12 79 GLU A O 1
ATOM 693 N N . GLU A 1 80 ? -4.562 13.206 -1.348 1.00 75.69 80 GLU A N 1
ATOM 694 C CA . GLU A 1 80 ? -3.906 14.480 -1.081 1.00 75.69 80 GLU A CA 1
ATOM 695 C C . GLU A 1 80 ? -2.430 14.454 -1.488 1.00 75.69 80 GLU A C 1
ATOM 697 O O . GLU A 1 80 ? -1.662 13.524 -1.209 1.00 75.69 80 GLU A O 1
ATOM 702 N N . LYS A 1 81 ? -2.003 15.539 -2.136 1.00 69.44 81 LYS A N 1
ATOM 703 C CA . LYS A 1 81 ? -0.634 15.683 -2.620 1.00 69.44 81 LYS A CA 1
ATOM 704 C C . LYS A 1 81 ? 0.362 15.549 -1.463 1.00 69.44 81 LYS A C 1
ATOM 706 O O . LYS A 1 81 ? 0.346 16.337 -0.525 1.00 69.44 81 LYS A O 1
ATOM 711 N N . GLY A 1 82 ? 1.281 14.592 -1.585 1.00 71.75 82 GLY A N 1
ATOM 712 C CA . GLY A 1 82 ? 2.334 14.345 -0.596 1.00 71.75 82 GLY A CA 1
ATOM 713 C C . GLY A 1 82 ? 1.930 13.422 0.556 1.00 71.75 82 GLY A C 1
ATOM 714 O O . GLY A 1 82 ? 2.759 13.170 1.427 1.00 71.75 82 GLY A O 1
ATOM 715 N N . ALA A 1 83 ? 0.703 12.887 0.563 1.00 77.25 83 ALA A N 1
ATOM 716 C CA . ALA A 1 83 ? 0.267 11.888 1.542 1.00 77.25 83 ALA A CA 1
ATOM 717 C C . ALA A 1 83 ? 0.768 10.462 1.229 1.00 77.25 83 ALA A C 1
ATOM 719 O O . ALA A 1 83 ? 0.791 9.594 2.109 1.00 77.25 83 ALA A O 1
ATOM 720 N N . VAL A 1 84 ? 1.191 10.228 -0.017 1.00 85.44 84 VAL A N 1
ATOM 721 C CA . VAL A 1 84 ? 1.597 8.921 -0.547 1.00 85.44 84 VAL A CA 1
ATOM 722 C C . VAL A 1 84 ? 2.972 8.999 -1.184 1.00 85.44 84 VAL A C 1
ATOM 724 O O . VAL A 1 84 ? 3.260 9.905 -1.967 1.00 85.44 84 VAL A O 1
ATOM 727 N N . ASN A 1 85 ? 3.781 8.003 -0.853 1.00 86.69 85 ASN A N 1
ATOM 728 C CA . ASN A 1 85 ? 5.078 7.727 -1.438 1.00 86.69 85 ASN A CA 1
ATOM 729 C C . ASN A 1 85 ? 4.965 6.495 -2.344 1.00 86.69 85 ASN A C 1
ATOM 731 O O . ASN A 1 85 ? 4.089 5.646 -2.157 1.00 86.69 85 ASN A O 1
ATOM 735 N N . TYR A 1 86 ? 5.859 6.410 -3.323 1.00 88.94 86 TYR A N 1
ATOM 736 C CA . TYR A 1 86 ? 5.931 5.294 -4.258 1.00 88.94 86 TYR A CA 1
ATOM 737 C C . TYR A 1 86 ? 7.267 4.602 -4.063 1.00 88.94 86 TYR A C 1
ATOM 739 O O . TYR A 1 86 ? 8.315 5.208 -4.273 1.00 88.94 86 TYR A O 1
ATOM 747 N N . GLU A 1 87 ? 7.188 3.365 -3.600 1.00 87.12 87 GLU A N 1
ATOM 748 C CA . GLU A 1 87 ? 8.307 2.571 -3.125 1.00 87.12 87 GLU A CA 1
ATOM 749 C C . GLU A 1 87 ? 8.739 1.592 -4.196 1.00 87.12 87 GLU A C 1
ATOM 751 O O . GLU A 1 87 ? 7.902 0.887 -4.765 1.00 87.12 87 GLU A O 1
ATOM 756 N N . HIS A 1 88 ? 10.046 1.484 -4.396 1.00 90.94 88 HIS A N 1
ATOM 757 C CA . HIS A 1 88 ? 10.621 0.399 -5.170 1.00 90.94 88 HIS A CA 1
ATOM 758 C C . HIS A 1 88 ? 10.908 -0.797 -4.268 1.00 90.94 88 HIS A C 1
ATOM 760 O O . HIS A 1 88 ? 11.544 -0.673 -3.214 1.00 90.94 88 HIS A O 1
ATOM 766 N N . VAL A 1 89 ? 10.459 -1.982 -4.678 1.00 90.81 89 VAL A N 1
ATOM 767 C CA . VAL A 1 89 ? 10.775 -3.215 -3.950 1.00 90.81 89 VAL A CA 1
ATOM 768 C C . VAL A 1 89 ? 12.250 -3.554 -4.111 1.00 90.81 89 VAL A C 1
ATOM 770 O O . VAL A 1 89 ? 12.909 -3.803 -3.114 1.00 90.81 89 VAL A O 1
ATOM 773 N N . ILE A 1 90 ? 12.790 -3.457 -5.319 1.00 91.69 90 ILE A N 1
ATOM 774 C CA . ILE A 1 90 ? 14.221 -3.466 -5.620 1.00 91.69 90 ILE A CA 1
ATOM 775 C C . ILE A 1 90 ? 14.672 -2.001 -5.717 1.00 91.69 90 ILE A C 1
ATOM 777 O O . ILE A 1 90 ? 14.214 -1.320 -6.638 1.00 91.69 90 ILE A O 1
ATOM 781 N N . PRO A 1 91 ? 15.506 -1.488 -4.791 1.00 89.00 91 PRO A N 1
ATOM 782 C CA . PRO A 1 91 ? 15.906 -0.079 -4.764 1.00 89.00 91 PRO A CA 1
ATOM 783 C C . PRO A 1 91 ? 16.531 0.406 -6.081 1.00 89.00 91 PRO A C 1
ATOM 785 O O . PRO A 1 91 ? 17.353 -0.290 -6.668 1.00 89.00 91 PRO A O 1
ATOM 788 N N . CYS A 1 92 ? 16.175 1.624 -6.513 1.00 88.62 92 CYS A N 1
ATOM 789 C CA . CYS A 1 92 ? 16.623 2.207 -7.792 1.00 88.62 92 CYS A CA 1
ATOM 790 C C . CYS A 1 92 ? 18.141 2.352 -7.919 1.00 88.62 92 CYS A C 1
ATOM 792 O O . CYS A 1 92 ? 18.680 2.336 -9.017 1.00 88.62 92 CYS A O 1
ATOM 794 N N . SER A 1 93 ? 18.802 2.585 -6.790 1.00 87.25 93 SER A N 1
ATOM 795 C CA . SER A 1 93 ? 20.235 2.856 -6.643 1.00 87.25 93 SER A CA 1
ATOM 796 C C . SER A 1 93 ? 21.115 1.632 -6.917 1.00 87.25 93 SER A C 1
ATOM 798 O O . SER A 1 93 ? 22.336 1.768 -7.061 1.00 87.25 93 SER A O 1
ATOM 800 N N . LEU A 1 94 ? 20.526 0.432 -6.958 1.00 88.69 94 LEU A N 1
ATOM 801 C CA . LEU A 1 94 ? 21.249 -0.822 -7.117 1.00 88.69 94 LEU A CA 1
ATOM 802 C C . LEU A 1 94 ? 21.676 -1.059 -8.568 1.00 88.69 94 LEU A C 1
ATOM 804 O O . LEU A 1 94 ? 20.915 -0.869 -9.512 1.00 88.69 94 LEU A O 1
ATOM 808 N N . LYS A 1 95 ? 22.918 -1.522 -8.733 1.00 90.94 95 LYS A N 1
ATOM 809 C CA . LYS A 1 95 ? 23.552 -1.813 -10.027 1.00 90.94 95 LYS A CA 1
ATOM 810 C C . LYS A 1 95 ? 24.770 -2.721 -9.862 1.00 90.94 95 LYS A C 1
ATOM 812 O O . LYS A 1 95 ? 25.269 -2.894 -8.745 1.00 90.94 95 LYS A O 1
ATOM 817 N N . GLY A 1 96 ? 25.279 -3.242 -10.972 1.00 91.00 96 GLY A N 1
ATOM 818 C CA . GLY A 1 96 ? 26.435 -4.128 -11.023 1.00 91.00 96 GLY A CA 1
ATOM 819 C C . GLY A 1 96 ? 26.202 -5.430 -10.260 1.00 91.00 96 GLY A C 1
ATOM 820 O O . GLY A 1 96 ? 25.067 -5.845 -10.036 1.00 91.00 96 GLY A O 1
ATOM 821 N N . GLU A 1 97 ? 27.293 -6.055 -9.820 1.00 91.81 97 GLU A N 1
ATOM 822 C CA . GLU A 1 97 ? 27.282 -7.343 -9.112 1.00 91.81 97 GLU A CA 1
ATOM 823 C C . GLU A 1 97 ? 26.353 -7.334 -7.888 1.00 91.81 97 GLU A C 1
ATOM 825 O O . GLU A 1 97 ? 25.439 -8.150 -7.805 1.00 91.81 97 GLU A O 1
ATOM 830 N N . ARG A 1 98 ? 26.481 -6.325 -7.014 1.00 88.75 98 ARG A N 1
ATOM 831 C CA . ARG A 1 98 ? 25.591 -6.160 -5.851 1.00 88.75 98 ARG A CA 1
ATOM 832 C C . ARG A 1 98 ? 24.119 -6.038 -6.259 1.00 88.75 98 ARG A C 1
ATOM 834 O O . ARG A 1 98 ? 23.246 -6.574 -5.586 1.00 88.75 98 ARG A O 1
ATOM 841 N N . GLY A 1 99 ? 23.824 -5.318 -7.342 1.00 90.62 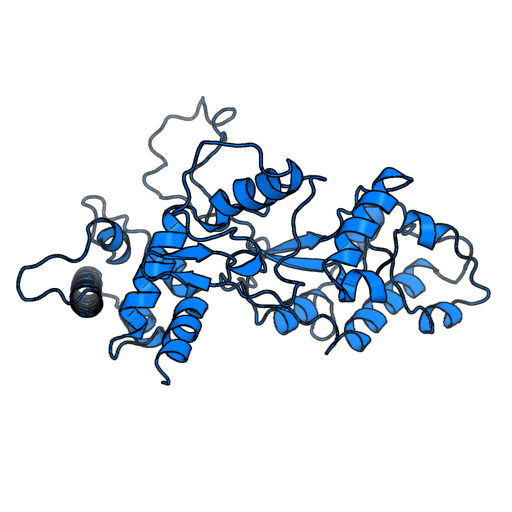99 GLY A N 1
ATOM 842 C CA . GLY A 1 99 ? 22.457 -5.185 -7.840 1.00 90.62 99 GLY A CA 1
ATOM 843 C C . GLY A 1 99 ? 21.868 -6.512 -8.320 1.00 90.62 99 GLY A C 1
ATOM 844 O O . GLY A 1 99 ? 20.704 -6.789 -8.043 1.00 90.62 99 GLY A O 1
ATOM 845 N N . GLN A 1 100 ? 22.674 -7.356 -8.970 1.00 93.38 100 GLN A N 1
ATOM 846 C CA . GLN A 1 100 ? 22.259 -8.699 -9.387 1.00 93.38 100 GLN A CA 1
ATOM 847 C C . GLN A 1 100 ? 22.008 -9.630 -8.199 1.00 93.38 100 GLN A C 1
ATOM 849 O O . GLN A 1 100 ? 21.038 -10.384 -8.213 1.00 93.38 100 GLN A O 1
ATOM 854 N N . GLU A 1 101 ? 22.843 -9.564 -7.160 1.00 91.31 101 GLU A N 1
ATOM 855 C CA . GLU A 1 101 ? 22.653 -10.346 -5.932 1.00 91.31 101 GLU A CA 1
ATOM 856 C C . GLU A 1 101 ? 21.335 -9.990 -5.230 1.00 91.31 101 GLU A C 1
ATOM 858 O O . GLU A 1 101 ? 20.563 -10.875 -4.858 1.00 91.31 101 GLU A O 1
ATOM 863 N N . GLU A 1 102 ? 21.040 -8.694 -5.086 1.00 88.81 102 GLU A N 1
ATOM 864 C CA . GLU A 1 102 ? 19.767 -8.241 -4.518 1.00 88.81 102 GLU A CA 1
ATOM 865 C C . GLU A 1 102 ? 18.586 -8.604 -5.427 1.00 88.81 102 GLU A C 1
ATOM 867 O O . GLU A 1 102 ? 17.568 -9.091 -4.935 1.00 88.81 102 GLU A O 1
ATOM 872 N N . TYR A 1 103 ? 18.711 -8.437 -6.750 1.00 93.31 103 TYR A N 1
ATOM 873 C CA . TYR A 1 103 ? 17.687 -8.874 -7.703 1.00 93.31 103 TYR A CA 1
ATOM 874 C C . TYR A 1 103 ? 17.362 -10.357 -7.536 1.00 93.31 103 TYR A C 1
ATOM 876 O O . TYR A 1 103 ? 16.188 -10.703 -7.433 1.00 93.31 103 TYR A O 1
ATOM 884 N N . ALA A 1 104 ? 18.379 -11.221 -7.468 1.00 92.75 104 ALA A N 1
ATOM 885 C CA . ALA A 1 104 ? 18.194 -12.657 -7.292 1.00 92.75 104 ALA A CA 1
ATOM 886 C C . ALA A 1 104 ? 17.430 -12.967 -5.999 1.00 92.75 104 ALA A C 1
ATOM 888 O O . ALA A 1 104 ? 16.461 -13.724 -6.033 1.00 92.75 104 ALA A O 1
ATOM 889 N N . TYR A 1 105 ? 17.794 -12.311 -4.892 1.00 90.44 105 TYR A N 1
ATOM 890 C CA . TYR A 1 105 ? 17.079 -12.439 -3.623 1.00 90.44 105 TYR A CA 1
ATOM 891 C C . TYR A 1 105 ? 15.598 -12.041 -3.750 1.00 90.44 105 TYR A C 1
ATOM 893 O O . TYR A 1 105 ? 14.710 -12.786 -3.334 1.00 90.44 105 TYR A O 1
ATOM 901 N N . TYR A 1 106 ? 15.302 -10.881 -4.343 1.00 91.44 106 TYR A N 1
ATOM 902 C CA . TYR A 1 106 ? 13.922 -10.417 -4.502 1.00 91.44 106 TYR A CA 1
ATOM 903 C C . TYR A 1 106 ? 13.113 -11.292 -5.465 1.00 91.44 106 TYR A C 1
ATOM 905 O O . TYR A 1 106 ? 11.948 -11.578 -5.196 1.00 91.44 106 TYR A O 1
ATOM 913 N N . ALA A 1 107 ? 13.723 -11.734 -6.562 1.00 92.94 107 ALA A N 1
ATOM 914 C CA . ALA A 1 107 ? 13.111 -12.587 -7.576 1.00 92.94 107 ALA A CA 1
ATOM 915 C C . ALA A 1 107 ? 12.812 -14.006 -7.060 1.00 92.94 107 ALA A C 1
ATOM 917 O O . ALA A 1 107 ? 11.834 -14.621 -7.487 1.00 92.94 107 ALA A O 1
ATOM 918 N N . GLU A 1 108 ? 13.625 -14.520 -6.135 1.00 90.25 108 GLU A N 1
ATOM 919 C CA . GLU A 1 108 ? 13.377 -15.796 -5.458 1.00 90.25 108 GLU A CA 1
ATOM 920 C C . GLU A 1 108 ? 12.101 -15.741 -4.608 1.00 90.25 108 GLU A C 1
ATOM 922 O O . GLU A 1 108 ? 11.290 -16.664 -4.649 1.00 90.25 108 GLU A O 1
ATOM 927 N N . HIS A 1 109 ? 11.889 -14.633 -3.893 1.00 86.88 109 HIS A N 1
ATOM 928 C CA . HIS A 1 109 ? 10.778 -14.499 -2.951 1.00 86.88 109 HIS A CA 1
ATOM 929 C C . HIS A 1 109 ? 9.499 -13.953 -3.596 1.00 86.88 109 HIS A C 1
ATOM 931 O O . HIS A 1 109 ? 8.406 -14.327 -3.187 1.00 86.88 109 HIS A O 1
ATOM 937 N N . ALA A 1 110 ? 9.601 -13.093 -4.612 1.00 92.31 110 ALA A N 1
ATOM 938 C CA . ALA A 1 110 ? 8.460 -12.479 -5.289 1.00 92.31 110 ALA A CA 1
ATOM 939 C C . ALA A 1 110 ? 8.444 -12.852 -6.785 1.00 92.31 110 ALA A C 1
ATOM 941 O O . ALA A 1 110 ? 9.083 -12.176 -7.600 1.00 92.31 110 ALA A O 1
ATOM 942 N N . PRO A 1 111 ? 7.667 -13.881 -7.184 1.00 94.06 111 PRO A N 1
ATOM 943 C CA . PRO A 1 111 ? 7.610 -14.373 -8.562 1.00 94.06 111 PRO A CA 1
ATOM 944 C C . PRO A 1 111 ? 7.349 -13.292 -9.619 1.00 94.06 111 PRO A C 1
ATOM 946 O O . PRO A 1 111 ? 7.974 -13.299 -10.673 1.00 94.06 111 PRO A O 1
ATOM 949 N N . ALA A 1 112 ? 6.491 -12.311 -9.322 1.00 95.81 112 ALA A N 1
ATOM 950 C CA . ALA A 1 112 ? 6.196 -11.233 -10.267 1.00 95.81 112 ALA A CA 1
ATOM 951 C C . ALA A 1 112 ? 7.425 -10.359 -10.586 1.00 95.81 112 ALA A C 1
ATOM 953 O O . ALA A 1 112 ? 7.548 -9.852 -11.699 1.00 95.81 112 ALA A O 1
ATOM 954 N N . LEU A 1 113 ? 8.356 -10.192 -9.636 1.00 97.00 113 LEU A N 1
ATOM 955 C CA . LEU A 1 113 ? 9.606 -9.468 -9.884 1.00 97.00 113 LEU A CA 1
ATOM 956 C C . LEU A 1 113 ? 10.528 -10.275 -10.799 1.00 97.00 113 LEU A C 1
ATOM 958 O O . LEU A 1 113 ? 11.110 -9.724 -11.730 1.00 97.00 113 LEU A O 1
ATOM 962 N N . ARG A 1 114 ? 10.621 -11.590 -10.582 1.00 96.62 114 ARG A N 1
ATOM 963 C CA . ARG A 1 114 ? 11.382 -12.488 -11.458 1.00 96.62 114 ARG A CA 1
ATOM 964 C C . ARG A 1 114 ? 10.868 -12.445 -12.892 1.00 96.62 114 ARG A C 1
ATOM 966 O O . ARG A 1 114 ? 11.676 -12.441 -13.819 1.00 96.62 114 ARG A O 1
ATOM 973 N N . ASP A 1 115 ? 9.552 -12.437 -13.065 1.00 97.50 115 ASP A N 1
ATOM 974 C CA . ASP A 1 115 ? 8.930 -12.614 -14.374 1.00 97.50 115 ASP A CA 1
ATOM 975 C C . ASP A 1 115 ? 8.877 -11.293 -15.162 1.00 97.50 115 ASP A C 1
ATOM 977 O O . ASP A 1 115 ? 9.091 -11.309 -16.370 1.00 97.50 115 ASP A O 1
ATOM 981 N N . PHE A 1 116 ? 8.700 -10.148 -14.488 1.00 97.94 116 PHE A N 1
ATOM 982 C CA . PHE A 1 116 ? 8.436 -8.858 -15.151 1.00 97.94 116 PHE A CA 1
ATOM 983 C C . PHE A 1 116 ? 9.516 -7.788 -14.975 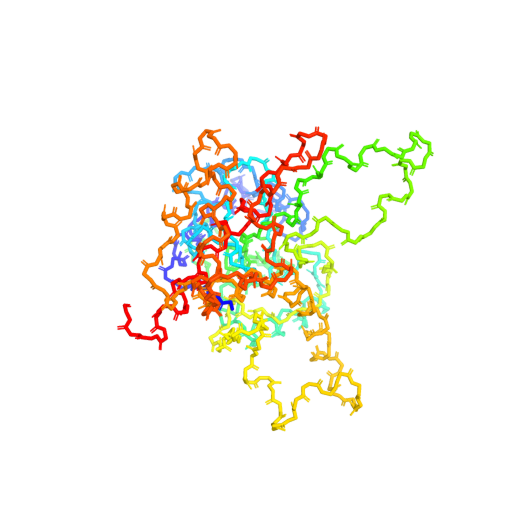1.00 97.94 116 PHE A C 1
ATOM 985 O O . PHE A 1 116 ? 9.409 -6.708 -15.562 1.00 97.94 116 PHE A O 1
ATOM 992 N N . VAL A 1 117 ? 10.544 -8.040 -14.164 1.00 97.69 117 VAL A N 1
ATOM 993 C CA . VAL A 1 117 ? 11.568 -7.042 -13.832 1.00 97.69 117 VAL A CA 1
ATOM 994 C C . VAL A 1 117 ? 12.958 -7.561 -14.181 1.00 97.69 117 VAL A C 1
ATOM 996 O O . VAL A 1 117 ? 13.268 -8.740 -14.003 1.00 97.69 117 VAL A O 1
ATOM 999 N N . GLU A 1 118 ? 13.813 -6.664 -14.661 1.00 96.50 118 GLU A N 1
ATOM 1000 C CA . GLU A 1 118 ? 15.256 -6.868 -14.789 1.00 96.50 118 GLU A CA 1
ATOM 1001 C C . GLU A 1 118 ? 16.026 -5.650 -14.267 1.00 96.50 118 GLU A C 1
ATOM 1003 O O . GLU A 1 118 ? 15.480 -4.550 -14.133 1.00 96.50 118 GLU A O 1
ATOM 1008 N N . MET A 1 119 ? 17.309 -5.831 -13.964 1.00 95.75 119 MET A N 1
ATOM 1009 C CA . MET A 1 119 ? 18.152 -4.719 -13.537 1.00 95.75 119 MET A CA 1
ATOM 1010 C C . MET A 1 119 ? 18.370 -3.721 -14.678 1.00 95.75 119 MET A C 1
ATOM 1012 O O . MET A 1 119 ? 18.428 -4.084 -15.850 1.00 95.75 119 MET A O 1
ATOM 1016 N N . ALA A 1 120 ? 18.431 -2.434 -14.341 1.00 93.81 120 ALA A N 1
ATOM 1017 C CA . ALA A 1 120 ? 18.361 -1.372 -15.340 1.00 93.81 120 ALA A CA 1
ATOM 1018 C C . ALA A 1 120 ? 19.670 -1.207 -16.124 1.00 93.81 120 ALA A C 1
ATOM 1020 O O . ALA A 1 120 ? 19.634 -0.839 -17.294 1.00 93.81 120 ALA A O 1
ATOM 1021 N N . ASP A 1 121 ? 20.800 -1.526 -15.498 1.00 92.31 121 ASP A N 1
ATOM 1022 C CA . ASP A 1 121 ? 22.105 -1.636 -16.147 1.00 92.31 121 ASP A CA 1
ATOM 1023 C C . ASP A 1 121 ? 22.139 -2.792 -17.157 1.00 92.31 121 ASP A C 1
ATOM 1025 O O . ASP A 1 121 ? 22.583 -2.587 -18.280 1.00 92.31 121 ASP A O 1
ATOM 1029 N N . VAL A 1 122 ? 21.559 -3.951 -16.824 1.00 93.25 122 VAL A N 1
ATOM 1030 C CA . VAL A 1 122 ? 21.385 -5.066 -17.779 1.00 93.25 122 VAL A CA 1
ATOM 1031 C C . VAL A 1 122 ? 20.457 -4.678 -18.928 1.00 93.25 122 VAL A C 1
ATOM 1033 O O . VAL A 1 122 ? 20.755 -4.947 -20.090 1.00 93.25 122 VAL A O 1
ATOM 1036 N N . PHE A 1 123 ? 19.347 -3.998 -18.632 1.00 92.50 123 PHE A N 1
ATOM 1037 C CA . PHE A 1 123 ? 18.445 -3.507 -19.671 1.00 92.50 123 PHE A CA 1
ATOM 1038 C C . PHE A 1 123 ? 19.152 -2.534 -20.628 1.00 92.50 123 PHE A C 1
ATOM 1040 O O . PHE A 1 123 ? 18.914 -2.573 -21.834 1.00 92.50 123 PHE A O 1
ATOM 1047 N N . ALA A 1 124 ? 20.031 -1.669 -20.111 1.00 89.00 124 ALA A N 1
ATOM 1048 C CA . ALA A 1 124 ? 20.752 -0.670 -20.899 1.00 89.00 124 ALA A CA 1
ATOM 1049 C C . ALA A 1 124 ? 21.784 -1.267 -21.875 1.00 89.00 124 ALA A C 1
ATOM 1051 O O . ALA A 1 124 ? 22.207 -0.569 -22.797 1.00 89.00 124 ALA A O 1
ATOM 1052 N N . GLU A 1 125 ? 22.174 -2.532 -21.696 1.00 88.75 125 GLU A N 1
ATOM 1053 C CA . GLU A 1 125 ? 23.042 -3.276 -22.619 1.00 88.75 125 GLU A CA 1
ATOM 1054 C C . GLU A 1 125 ? 22.277 -3.872 -23.812 1.00 88.75 125 GLU A C 1
ATOM 1056 O O . GLU A 1 125 ? 22.892 -4.352 -24.765 1.00 88.75 125 GLU A O 1
ATOM 1061 N N . ARG A 1 126 ? 20.936 -3.850 -23.789 1.00 88.12 126 ARG A N 1
ATOM 1062 C CA . ARG A 1 126 ? 20.118 -4.406 -24.871 1.00 88.12 126 ARG A CA 1
ATOM 1063 C C . ARG A 1 126 ? 20.218 -3.564 -26.139 1.00 88.12 126 ARG A C 1
ATOM 1065 O O . ARG A 1 126 ? 20.077 -2.342 -26.121 1.00 88.12 126 ARG A O 1
ATOM 1072 N N . GLU A 1 127 ? 20.356 -4.254 -27.266 1.00 83.56 127 GLU A N 1
ATOM 1073 C CA . GLU A 1 127 ? 20.250 -3.656 -28.592 1.00 83.56 127 GLU A CA 1
ATOM 1074 C C . GLU A 1 127 ? 18.843 -3.873 -29.155 1.00 83.56 127 GLU A C 1
ATOM 1076 O O . GLU A 1 127 ? 18.347 -4.999 -29.216 1.00 83.56 127 GLU A O 1
ATOM 1081 N N . PHE A 1 128 ? 18.213 -2.787 -29.597 1.00 84.94 128 PHE A N 1
ATOM 1082 C CA . PHE A 1 128 ? 16.928 -2.817 -30.290 1.00 84.94 128 PHE A CA 1
ATOM 1083 C C . PHE A 1 128 ? 17.143 -2.441 -31.755 1.00 84.94 128 PHE A C 1
ATOM 1085 O O . PHE A 1 128 ? 17.930 -1.545 -32.067 1.00 84.94 128 PHE A O 1
ATOM 1092 N N . VAL A 1 129 ? 16.459 -3.130 -32.667 1.00 84.19 129 VAL A N 1
ATOM 1093 C CA . VAL A 1 129 ? 16.526 -2.842 -34.107 1.00 84.19 129 VAL A CA 1
ATOM 1094 C C . VAL A 1 129 ? 15.525 -1.746 -34.466 1.00 84.19 129 VAL A C 1
ATOM 1096 O O . VAL A 1 129 ? 15.792 -0.918 -35.336 1.00 84.19 129 VAL A O 1
ATOM 1099 N N . SER A 1 130 ? 14.380 -1.730 -33.784 1.00 86.12 130 SER A N 1
ATOM 1100 C CA . SER A 1 130 ? 13.302 -0.762 -33.958 1.00 86.12 130 SER A CA 1
ATOM 1101 C C . SER A 1 130 ? 12.644 -0.405 -32.621 1.00 86.12 130 SER A C 1
ATOM 1103 O O . SER A 1 130 ? 12.692 -1.177 -31.667 1.00 86.12 130 SER A O 1
ATOM 1105 N N . VAL A 1 131 ? 11.966 0.743 -32.563 1.00 84.69 131 VAL A N 1
ATOM 1106 C CA . VAL A 1 131 ? 11.137 1.137 -31.406 1.00 84.69 131 VAL A CA 1
ATOM 1107 C C . VAL A 1 131 ? 9.987 0.141 -31.165 1.00 84.69 131 VAL A C 1
ATOM 1109 O O . VAL A 1 131 ? 9.546 -0.034 -30.030 1.00 84.69 131 VAL A O 1
ATOM 1112 N N . ASP A 1 132 ? 9.535 -0.565 -32.203 1.00 87.44 132 ASP A N 1
ATOM 1113 C CA . ASP A 1 132 ? 8.489 -1.593 -32.105 1.00 87.44 132 ASP A CA 1
ATOM 1114 C C . ASP A 1 132 ? 8.964 -2.862 -31.377 1.00 87.44 132 ASP A C 1
ATOM 1116 O O . ASP A 1 132 ? 8.146 -3.627 -30.865 1.00 87.44 132 ASP A O 1
ATOM 1120 N N . ASP A 1 133 ? 10.279 -3.082 -31.255 1.00 89.44 133 ASP A N 1
ATOM 1121 C CA . ASP A 1 133 ? 10.811 -4.197 -30.460 1.00 89.44 133 ASP A CA 1
ATOM 1122 C C . ASP A 1 133 ? 10.457 -4.045 -28.971 1.00 89.44 133 ASP A C 1
ATOM 1124 O O . ASP A 1 133 ? 10.348 -5.040 -28.251 1.00 89.44 133 ASP A O 1
ATOM 1128 N N . LEU A 1 134 ? 10.195 -2.812 -28.520 1.00 90.75 134 LEU A N 1
ATOM 1129 C CA . LEU A 1 134 ? 9.795 -2.514 -27.147 1.00 90.75 134 LEU A CA 1
ATOM 1130 C C . LEU A 1 134 ? 8.419 -3.093 -26.798 1.00 90.75 134 LEU A C 1
ATOM 1132 O O . LEU A 1 134 ? 8.186 -3.432 -25.642 1.00 90.75 134 LEU A O 1
ATOM 1136 N N . ASP A 1 135 ? 7.526 -3.279 -27.777 1.00 91.44 135 ASP A N 1
ATOM 1137 C CA . ASP A 1 135 ? 6.207 -3.891 -27.542 1.00 91.44 135 ASP A CA 1
ATOM 1138 C C . ASP A 1 135 ? 6.297 -5.379 -27.171 1.00 91.44 135 ASP A C 1
ATOM 1140 O O . ASP A 1 135 ? 5.325 -5.963 -26.690 1.00 91.44 135 ASP A O 1
ATOM 1144 N N . ARG A 1 136 ? 7.454 -6.007 -27.416 1.00 91.19 136 ARG A N 1
ATOM 1145 C CA . ARG A 1 136 ? 7.714 -7.431 -27.157 1.00 91.19 136 ARG A CA 1
ATOM 1146 C C . ARG A 1 136 ? 8.512 -7.665 -25.875 1.00 91.19 136 ARG A C 1
ATOM 1148 O O . ARG A 1 136 ? 8.870 -8.802 -25.587 1.00 91.19 136 ARG A O 1
ATOM 1155 N N . LEU A 1 137 ? 8.821 -6.608 -25.125 1.00 93.25 137 LEU A N 1
ATOM 1156 C CA . LEU A 1 137 ? 9.582 -6.708 -23.885 1.00 93.25 137 LEU A CA 1
ATOM 1157 C C . LEU A 1 137 ? 8.783 -7.420 -22.799 1.00 93.25 137 LEU A C 1
ATOM 1159 O O . LEU A 1 137 ? 7.817 -6.874 -22.279 1.00 93.25 137 LEU A O 1
ATOM 1163 N N . GLU A 1 138 ? 9.231 -8.603 -22.397 1.00 92.94 138 GLU A N 1
ATOM 1164 C CA . GLU A 1 138 ? 8.648 -9.339 -21.266 1.00 92.94 138 GLU A CA 1
ATOM 1165 C C . GLU A 1 138 ? 9.019 -8.721 -19.908 1.00 92.94 138 GLU A C 1
ATOM 1167 O O . GLU A 1 138 ? 8.257 -8.814 -18.948 1.00 92.94 138 GLU A O 1
ATOM 1172 N N . LYS A 1 139 ? 10.178 -8.057 -19.835 1.00 96.38 139 LYS A N 1
ATOM 1173 C CA . LYS A 1 139 ? 10.723 -7.460 -18.614 1.00 96.38 139 LYS A CA 1
ATOM 1174 C C . LYS A 1 139 ? 10.996 -5.975 -18.790 1.00 96.38 139 LYS A C 1
ATOM 1176 O O . LYS A 1 139 ? 11.353 -5.516 -19.874 1.00 96.38 139 LYS A O 1
ATOM 1181 N N . MET A 1 140 ? 10.817 -5.243 -17.695 1.00 96.06 140 MET A N 1
ATOM 1182 C CA . MET A 1 140 ? 11.046 -3.804 -17.617 1.00 96.06 140 MET A CA 1
ATOM 1183 C C . MET A 1 140 ? 12.198 -3.491 -16.656 1.00 96.06 140 MET A C 1
ATOM 1185 O O . MET A 1 140 ? 12.373 -4.203 -15.660 1.00 96.06 140 MET A O 1
ATOM 1189 N N . PRO A 1 141 ? 12.959 -2.406 -16.895 1.00 95.50 141 PRO A N 1
ATOM 1190 C CA . PRO A 1 141 ? 14.031 -2.010 -15.993 1.00 95.50 141 PRO A CA 1
ATOM 1191 C C . PRO A 1 141 ? 13.464 -1.642 -14.617 1.00 95.50 141 PRO A C 1
ATOM 1193 O O . PRO A 1 141 ? 12.509 -0.868 -14.513 1.00 95.50 141 PRO A O 1
ATOM 1196 N N . HIS A 1 142 ? 14.058 -2.184 -13.552 1.00 95.31 142 HIS A N 1
ATOM 1197 C CA . HIS A 1 142 ? 13.560 -2.076 -12.173 1.00 95.31 142 HIS A CA 1
ATOM 1198 C C . HIS A 1 142 ? 13.331 -0.637 -11.684 1.00 95.31 142 HIS A C 1
ATOM 1200 O O . HIS A 1 142 ? 12.489 -0.421 -10.815 1.00 95.31 142 HIS A O 1
ATOM 1206 N N . THR A 1 143 ? 14.021 0.349 -12.261 1.00 93.44 143 THR A N 1
ATOM 1207 C CA . THR A 1 143 ? 13.874 1.779 -11.948 1.00 93.44 143 THR A CA 1
ATOM 1208 C C . THR A 1 143 ? 12.490 2.333 -12.310 1.00 93.44 143 THR A C 1
ATOM 1210 O O . THR A 1 143 ? 12.007 3.258 -11.654 1.00 93.44 143 THR A O 1
ATOM 1213 N N . ILE A 1 144 ? 11.816 1.752 -13.309 1.00 94.19 144 ILE A N 1
ATOM 1214 C CA . ILE A 1 144 ? 10.486 2.185 -13.777 1.00 94.19 144 ILE A CA 1
ATOM 1215 C C . ILE A 1 144 ? 9.434 1.073 -13.761 1.00 94.19 144 ILE A C 1
ATOM 1217 O O . ILE A 1 144 ? 8.245 1.370 -13.871 1.00 94.19 144 ILE A O 1
ATOM 1221 N N . ALA A 1 145 ? 9.840 -0.195 -13.661 1.00 96.12 145 ALA A N 1
ATOM 1222 C CA . ALA A 1 145 ? 8.940 -1.335 -13.763 1.00 96.12 145 ALA A CA 1
ATOM 1223 C C . ALA A 1 145 ? 7.808 -1.245 -12.732 1.00 96.12 145 ALA A C 1
ATOM 1225 O O . ALA A 1 145 ? 8.050 -1.229 -11.526 1.00 96.12 145 ALA A O 1
ATOM 1226 N N . LEU A 1 146 ? 6.554 -1.242 -13.189 1.00 96.38 146 LEU A N 1
ATOM 1227 C CA . LEU A 1 146 ? 5.404 -1.117 -12.284 1.00 96.38 146 LEU A CA 1
ATOM 1228 C C . LEU A 1 146 ? 5.177 -2.353 -11.408 1.00 96.38 146 LEU A C 1
ATOM 1230 O O . LEU A 1 146 ? 4.641 -2.241 -10.304 1.00 96.38 146 LEU A O 1
ATOM 1234 N N . ALA A 1 147 ? 5.669 -3.513 -11.844 1.00 96.38 147 ALA A N 1
ATOM 1235 C CA . ALA A 1 147 ? 5.758 -4.703 -11.001 1.00 96.38 147 ALA A CA 1
ATOM 1236 C C . ALA A 1 147 ? 6.678 -4.487 -9.781 1.00 96.38 147 ALA A C 1
ATOM 1238 O O . ALA A 1 147 ? 6.447 -5.086 -8.736 1.00 96.38 147 ALA A O 1
ATOM 1239 N N . ASN A 1 148 ? 7.670 -3.592 -9.891 1.00 96.19 148 ASN A N 1
ATOM 1240 C CA . ASN A 1 148 ? 8.595 -3.226 -8.818 1.00 96.19 148 ASN A CA 1
ATOM 1241 C C . ASN A 1 148 ? 8.106 -2.049 -7.952 1.00 96.19 148 ASN A C 1
ATOM 1243 O O . ASN A 1 148 ? 8.783 -1.680 -6.996 1.00 96.19 148 ASN A O 1
ATOM 1247 N N . LEU A 1 149 ? 6.963 -1.437 -8.276 1.00 94.94 149 LEU A N 1
ATOM 1248 C CA . LEU A 1 149 ? 6.463 -0.237 -7.606 1.00 94.94 149 LEU A CA 1
ATOM 1249 C C . LEU A 1 149 ? 5.244 -0.525 -6.734 1.00 94.94 149 LEU A C 1
ATOM 1251 O O . LEU A 1 149 ? 4.345 -1.277 -7.111 1.00 94.94 149 LEU A O 1
ATOM 1255 N N . LEU A 1 150 ? 5.194 0.121 -5.571 1.00 93.56 150 LEU A N 1
ATOM 1256 C CA . LEU A 1 150 ? 4.095 0.023 -4.615 1.00 93.56 150 LEU A CA 1
ATOM 1257 C C . LEU A 1 150 ? 3.752 1.391 -4.029 1.00 93.56 150 LEU A C 1
ATOM 1259 O O . LEU A 1 150 ? 4.629 2.215 -3.787 1.00 93.56 150 LEU A O 1
ATOM 1263 N N . ALA A 1 151 ? 2.476 1.631 -3.746 1.00 92.44 151 ALA A N 1
ATOM 1264 C CA . ALA A 1 151 ? 2.036 2.819 -3.030 1.00 92.44 151 ALA A CA 1
ATOM 1265 C C . ALA A 1 151 ? 2.099 2.595 -1.508 1.00 92.44 151 ALA A C 1
ATOM 1267 O O . ALA A 1 151 ? 1.537 1.640 -0.963 1.00 92.44 151 ALA A O 1
ATOM 1268 N N . ALA A 1 152 ? 2.746 3.508 -0.795 1.00 88.75 152 ALA A N 1
ATOM 1269 C CA . ALA A 1 152 ? 2.842 3.494 0.658 1.00 88.75 152 ALA A CA 1
ATOM 1270 C C . ALA A 1 152 ? 2.400 4.843 1.221 1.00 88.75 152 ALA A C 1
ATOM 1272 O O . ALA A 1 152 ? 2.632 5.892 0.625 1.00 88.75 152 ALA A O 1
ATOM 1273 N N . CYS A 1 153 ? 1.787 4.859 2.404 1.00 84.88 153 CYS A N 1
ATOM 1274 C CA . CYS A 1 153 ? 1.554 6.139 3.066 1.00 84.88 153 CYS A CA 1
ATOM 1275 C C . CYS A 1 153 ? 2.902 6.763 3.461 1.00 84.88 153 CYS A C 1
ATOM 1277 O O . CYS A 1 153 ? 3.829 6.043 3.843 1.00 84.88 153 CYS A O 1
ATOM 1279 N N . ASN A 1 154 ? 2.981 8.094 3.457 1.00 75.56 154 ASN A N 1
ATOM 1280 C CA . ASN A 1 154 ? 4.197 8.853 3.786 1.00 75.56 154 ASN A CA 1
ATOM 1281 C C . ASN A 1 154 ? 4.682 8.692 5.245 1.00 75.56 154 ASN A C 1
ATOM 1283 O O . ASN A 1 154 ? 5.673 9.291 5.662 1.00 75.56 154 ASN A O 1
ATOM 1287 N N . GLY A 1 155 ? 3.954 7.919 6.056 1.00 66.75 155 GLY A N 1
ATOM 1288 C CA . GLY A 1 155 ? 4.255 7.664 7.456 1.00 66.75 155 GLY A CA 1
ATOM 1289 C C . GLY A 1 155 ? 4.032 8.865 8.373 1.00 66.75 155 GLY A C 1
ATOM 1290 O O . GLY A 1 155 ? 4.073 8.672 9.582 1.00 66.75 155 GLY A O 1
ATOM 1291 N N . ILE A 1 156 ? 3.746 10.062 7.855 1.00 61.22 156 ILE A N 1
ATOM 1292 C CA . ILE A 1 156 ? 3.599 11.288 8.641 1.00 61.22 156 ILE A CA 1
ATOM 1293 C C . ILE A 1 156 ? 2.280 11.248 9.425 1.00 61.22 156 ILE A C 1
ATOM 1295 O O . ILE A 1 156 ? 1.203 10.970 8.888 1.00 61.22 156 ILE A O 1
ATOM 1299 N N . ARG A 1 157 ? 2.374 11.524 10.728 1.00 54.69 157 ARG A N 1
ATOM 1300 C CA . ARG A 1 157 ? 1.253 11.897 11.598 1.00 54.69 157 ARG A CA 1
ATOM 1301 C C . ARG A 1 157 ? 1.135 13.419 11.627 1.00 54.69 157 ARG A C 1
ATOM 1303 O O . ARG A 1 157 ? 2.151 14.103 11.763 1.00 54.69 157 ARG A O 1
ATOM 1310 N N . GLU A 1 158 ? -0.081 13.950 11.551 1.00 45.22 158 GLU A N 1
ATOM 1311 C CA . GLU A 1 158 ? -0.298 15.358 11.882 1.00 45.22 158 GLU A CA 1
ATOM 1312 C C . GLU A 1 158 ? 0.039 15.598 13.358 1.00 45.22 158 GLU A C 1
ATOM 1314 O O . GLU A 1 158 ? -0.438 14.889 14.244 1.00 45.22 158 GLU A O 1
ATOM 1319 N N . LEU A 1 159 ? 0.887 16.591 13.630 1.00 40.44 159 LEU A N 1
ATOM 1320 C CA . LEU A 1 159 ? 1.276 16.940 14.993 1.00 40.44 159 LEU A CA 1
ATOM 1321 C C . LEU A 1 159 ? 0.117 17.561 15.785 1.00 40.44 159 LEU A C 1
ATOM 1323 O O . LEU A 1 159 ? -0.700 18.335 15.264 1.00 40.44 159 LEU A O 1
ATOM 1327 N N . ARG A 1 160 ? 0.117 17.273 17.086 1.00 41.53 160 ARG A N 1
ATOM 1328 C CA . ARG A 1 160 ? -0.694 17.924 18.117 1.00 41.53 160 ARG A CA 1
ATOM 1329 C C . ARG A 1 160 ? -0.441 19.440 18.137 1.00 41.53 160 ARG A C 1
ATOM 1331 O O . ARG A 1 160 ? 0.667 19.898 17.873 1.00 41.53 160 ARG A O 1
ATOM 1338 N N . SER A 1 161 ? -1.468 20.252 18.390 1.00 39.72 161 SER A N 1
ATOM 1339 C CA . SER A 1 161 ? -1.298 21.710 18.565 1.00 39.72 161 SER A CA 1
ATOM 1340 C C . SER A 1 161 ? -0.627 22.053 19.898 1.00 39.72 161 SER A C 1
ATOM 1342 O O . SER A 1 161 ? 0.097 23.042 19.980 1.00 39.72 161 SER A O 1
ATOM 1344 N N . ASP A 1 162 ? -0.775 21.176 20.885 1.00 43.09 162 ASP A N 1
ATOM 1345 C CA . ASP A 1 162 ? -0.178 21.223 22.213 1.00 43.09 162 ASP A CA 1
ATOM 1346 C C . ASP A 1 162 ? 1.299 20.775 22.258 1.00 43.09 162 ASP A C 1
ATOM 1348 O O . ASP A 1 162 ? 1.977 21.042 23.246 1.00 43.09 162 ASP A O 1
ATOM 1352 N N . ASP A 1 163 ? 1.847 20.232 21.161 1.00 42.88 163 ASP A N 1
ATOM 1353 C CA . ASP A 1 163 ? 3.299 20.011 20.978 1.00 42.88 163 ASP A CA 1
ATOM 1354 C C . ASP A 1 163 ? 4.081 21.319 20.720 1.00 42.88 163 ASP A C 1
ATOM 1356 O O . ASP A 1 163 ? 5.308 21.323 20.648 1.00 42.88 163 ASP A O 1
ATOM 1360 N N . LYS A 1 164 ? 3.391 22.459 20.567 1.00 42.84 164 LYS A N 1
ATOM 1361 C CA . LYS A 1 164 ? 4.005 23.757 20.225 1.00 42.84 164 LYS A CA 1
ATOM 1362 C C . LYS A 1 164 ? 4.598 24.519 21.412 1.00 42.84 164 LYS A C 1
ATOM 1364 O O . LYS A 1 164 ? 5.088 25.632 21.227 1.00 42.84 164 LYS A O 1
ATOM 1369 N N . SER A 1 165 ? 4.546 23.981 22.630 1.00 39.38 165 SER A N 1
ATOM 1370 C CA . SER A 1 165 ? 5.059 24.674 23.815 1.00 39.38 165 SER A CA 1
ATOM 1371 C C . SER A 1 165 ? 6.482 24.261 24.193 1.00 39.38 165 SER A C 1
ATOM 1373 O O . SER A 1 165 ? 6.725 23.973 25.359 1.00 39.38 165 SER A O 1
ATOM 1375 N N . LEU A 1 166 ? 7.428 24.263 23.252 1.00 40.38 166 LEU A N 1
ATOM 1376 C CA . LEU A 1 166 ? 8.862 24.288 23.561 1.00 40.38 166 LEU A CA 1
ATOM 1377 C C . LEU A 1 166 ? 9.575 25.257 22.606 1.00 40.38 166 LEU A C 1
ATOM 1379 O O . LEU A 1 166 ? 9.225 25.397 21.438 1.00 40.38 166 LEU A O 1
ATOM 1383 N N . LYS A 1 167 ? 10.480 26.054 23.170 1.00 42.03 167 LYS A N 1
ATOM 1384 C CA . LYS A 1 167 ? 10.958 27.332 22.631 1.00 42.03 167 LYS A CA 1
ATOM 1385 C C . LYS A 1 167 ? 11.913 27.158 21.435 1.00 42.03 167 LYS A C 1
ATOM 1387 O O . LYS A 1 167 ? 13.014 26.657 21.597 1.00 42.03 167 LYS A O 1
ATOM 1392 N N . LYS A 1 168 ? 11.467 27.659 20.282 1.00 47.72 168 LYS A N 1
ATOM 1393 C CA . LYS A 1 168 ? 12.100 28.302 19.103 1.00 47.72 168 LYS A CA 1
ATOM 1394 C C . LYS A 1 168 ? 13.619 28.331 18.800 1.00 47.72 168 LYS A C 1
ATOM 1396 O O . LYS A 1 168 ? 13.963 28.929 17.791 1.00 47.72 168 LYS A O 1
ATOM 1401 N N . GLU A 1 169 ? 14.534 27.741 19.568 1.00 40.59 169 GLU A N 1
ATOM 1402 C CA . GLU A 1 169 ? 15.981 27.801 19.238 1.00 40.59 169 GLU A CA 1
ATOM 1403 C C . GLU A 1 169 ? 16.682 26.423 19.183 1.00 40.59 169 GLU A C 1
ATOM 1405 O O . GLU A 1 169 ? 17.775 26.318 18.637 1.00 40.59 169 GLU A O 1
ATOM 1410 N N . GLU A 1 170 ? 16.004 25.334 19.579 1.00 43.34 170 GLU A N 1
ATOM 1411 C CA . GLU A 1 170 ? 16.401 23.927 19.322 1.00 43.34 170 GLU A CA 1
ATOM 1412 C C . GLU A 1 170 ? 15.632 23.286 18.135 1.00 43.34 170 GLU A C 1
ATOM 1414 O O . GLU A 1 170 ? 15.724 22.083 17.883 1.00 43.34 170 GLU A O 1
ATOM 1419 N N . GLU A 1 171 ? 14.903 24.097 17.350 1.00 39.47 171 GLU A N 1
ATOM 1420 C CA . GLU A 1 171 ? 14.080 23.691 16.188 1.00 39.47 171 GLU A CA 1
ATOM 1421 C C . GLU A 1 171 ? 14.875 23.039 15.028 1.00 39.47 171 GLU A C 1
ATOM 1423 O O . GLU A 1 171 ? 14.283 22.454 14.116 1.00 39.47 171 GLU A O 1
ATOM 1428 N N . GLU A 1 172 ? 16.211 23.068 15.045 1.00 42.53 172 GLU A N 1
ATOM 1429 C CA . GLU A 1 172 ? 17.029 22.604 13.915 1.00 42.53 172 GLU A CA 1
ATOM 1430 C C . GLU A 1 172 ? 17.737 21.249 14.096 1.00 42.53 172 GLU A C 1
ATOM 1432 O O . GLU A 1 172 ? 18.087 20.635 13.083 1.00 42.53 172 GLU A O 1
ATOM 1437 N N . LYS A 1 173 ? 17.898 20.728 15.327 1.00 35.00 173 LYS A N 1
ATOM 1438 C CA . LYS A 1 173 ? 18.663 19.483 15.597 1.00 35.00 173 LYS A CA 1
ATOM 1439 C C . LYS A 1 173 ? 17.862 18.339 16.237 1.00 35.00 173 LYS A C 1
ATOM 1441 O O . LYS A 1 173 ? 18.095 17.188 15.879 1.00 35.00 173 LYS A O 1
ATOM 1446 N N . GLU A 1 174 ? 16.846 18.617 17.054 1.00 35.97 174 GLU A N 1
ATOM 1447 C CA . GLU A 1 174 ? 15.923 17.610 17.626 1.00 35.97 174 GLU A CA 1
ATOM 1448 C C . GLU A 1 174 ? 14.617 17.449 16.823 1.00 35.97 174 GLU A C 1
ATOM 1450 O O . GLU A 1 174 ? 13.589 16.971 17.283 1.00 35.97 174 GLU A O 1
ATOM 1455 N N . ARG A 1 175 ? 14.702 17.738 15.521 1.00 43.22 175 ARG A N 1
ATOM 1456 C CA . ARG A 1 175 ? 13.939 17.033 14.476 1.00 43.22 175 ARG A CA 1
ATOM 1457 C C . ARG A 1 175 ? 14.223 15.510 14.455 1.00 43.22 175 ARG A C 1
ATOM 1459 O O . ARG A 1 175 ? 13.568 14.791 13.706 1.00 43.22 175 ARG A O 1
ATOM 1466 N N . SER A 1 176 ? 15.182 15.044 15.262 1.00 36.91 176 SER A N 1
ATOM 1467 C CA . SER A 1 176 ? 15.342 13.681 15.797 1.00 36.91 176 SER A CA 1
ATOM 1468 C C . SER A 1 176 ? 14.112 13.279 16.636 1.00 36.91 176 SER A C 1
ATOM 1470 O O . SER A 1 176 ? 13.690 14.032 17.491 1.00 36.91 176 SER A O 1
ATOM 1472 N N . SER A 1 177 ? 13.459 12.127 16.554 1.00 38.09 177 SER A N 1
ATOM 1473 C CA . SER A 1 177 ? 13.659 10.946 15.719 1.00 38.09 177 SER A CA 1
ATOM 1474 C C . SER A 1 177 ? 12.486 9.944 15.790 1.00 38.09 177 SER A C 1
ATOM 1476 O O . SER A 1 177 ? 12.529 8.994 15.026 1.00 38.09 177 SER A O 1
ATOM 1478 N N . ILE A 1 178 ? 11.456 10.046 16.660 1.00 38.31 178 ILE A N 1
ATOM 1479 C CA . ILE A 1 178 ? 10.646 8.826 16.957 1.00 38.31 178 ILE A CA 1
ATOM 1480 C C . ILE A 1 178 ? 9.101 8.960 17.016 1.00 38.31 178 ILE A C 1
ATOM 1482 O O . ILE A 1 178 ? 8.421 7.967 16.770 1.00 38.31 178 ILE A O 1
ATOM 1486 N N . TYR A 1 179 ? 8.466 10.122 17.226 1.00 37.88 179 TYR A N 1
ATOM 1487 C CA . TYR A 1 179 ? 7.021 10.132 17.586 1.00 37.88 179 TYR A CA 1
ATOM 1488 C C . TYR A 1 179 ? 6.005 10.541 16.497 1.00 37.88 179 TYR A C 1
ATOM 1490 O O . TYR A 1 179 ? 4.831 10.762 16.796 1.00 37.88 179 TYR A O 1
ATOM 1498 N N . LYS A 1 180 ? 6.395 10.579 15.215 1.00 49.88 180 LYS A N 1
ATOM 1499 C CA . LYS A 1 180 ? 5.530 11.049 14.106 1.00 49.88 180 LYS A CA 1
ATOM 1500 C C . LYS A 1 180 ? 5.050 9.960 13.135 1.00 49.88 180 LYS A C 1
ATOM 1502 O O . LYS A 1 180 ? 4.624 10.308 12.039 1.00 49.88 180 LYS A O 1
ATOM 1507 N N . HIS A 1 181 ? 5.097 8.670 13.489 1.00 48.62 181 HIS A N 1
ATOM 1508 C CA . HIS A 1 181 ? 4.987 7.592 12.488 1.00 48.62 181 HIS A CA 1
ATOM 1509 C C . HIS A 1 181 ? 3.713 6.748 12.565 1.00 48.62 181 HIS A C 1
ATOM 1511 O O . HIS A 1 181 ? 3.545 5.926 13.460 1.00 48.62 181 HIS A O 1
ATOM 1517 N N . GLY A 1 182 ? 2.765 6.957 11.646 1.00 48.38 182 GLY A N 1
ATOM 1518 C CA . GLY A 1 182 ? 1.581 6.092 11.486 1.00 48.38 182 GLY A CA 1
ATOM 1519 C C . GLY A 1 182 ? 1.902 4.780 10.756 1.00 48.38 182 GLY A C 1
ATOM 1520 O O . GLY A 1 182 ? 1.237 3.777 10.982 1.00 48.38 182 GLY A O 1
ATOM 1521 N N . CYS A 1 183 ? 2.950 4.799 9.930 1.00 60.31 183 CYS A N 1
ATOM 1522 C CA . CYS A 1 183 ? 3.576 3.663 9.259 1.00 60.31 183 CYS A CA 1
ATOM 1523 C C . CYS A 1 183 ? 5.090 3.883 9.317 1.00 60.31 183 CYS A C 1
ATOM 1525 O O . CYS A 1 183 ? 5.566 4.931 8.880 1.00 60.31 183 CYS A O 1
ATOM 1527 N N . TYR A 1 184 ? 5.827 2.937 9.898 1.00 60.03 184 TYR A N 1
ATOM 1528 C CA . TYR A 1 184 ? 7.239 3.115 10.264 1.00 60.03 184 TYR A CA 1
ATOM 1529 C C . TYR A 1 184 ? 8.226 2.762 9.132 1.00 60.03 184 TYR A C 1
ATOM 1531 O O . TYR A 1 184 ? 9.399 3.106 9.195 1.00 60.03 184 TYR A O 1
ATOM 1539 N N . PHE A 1 185 ? 7.755 2.092 8.078 1.00 63.03 185 PHE A N 1
ATOM 1540 C CA . PHE A 1 185 ? 8.632 1.405 7.120 1.00 63.03 185 PHE A CA 1
ATOM 1541 C C . PHE A 1 185 ? 9.217 2.270 6.010 1.00 63.03 185 PHE A C 1
ATOM 1543 O O . PHE A 1 185 ? 10.288 1.964 5.499 1.00 63.03 185 PHE A O 1
ATOM 1550 N N . ASN A 1 186 ? 8.529 3.347 5.643 1.00 54.53 186 ASN A N 1
ATOM 1551 C CA . ASN A 1 186 ? 8.842 4.097 4.432 1.00 54.53 186 ASN A CA 1
ATOM 1552 C C . ASN A 1 186 ? 10.225 4.786 4.487 1.00 54.53 186 ASN A C 1
ATOM 1554 O O . ASN A 1 186 ? 10.959 4.814 3.512 1.00 54.53 186 ASN A O 1
ATOM 1558 N N . ASN A 1 187 ? 10.634 5.277 5.660 1.00 53.69 187 ASN A N 1
ATOM 1559 C CA . ASN A 1 187 ? 11.776 6.195 5.757 1.00 53.69 187 ASN A CA 1
ATOM 1560 C C . ASN A 1 187 ? 13.075 5.567 6.298 1.00 53.69 187 ASN A C 1
ATOM 1562 O O . ASN A 1 187 ? 14.078 6.266 6.394 1.00 53.69 187 ASN A O 1
ATOM 1566 N N . TYR A 1 188 ? 13.075 4.283 6.675 1.00 55.22 188 TYR A N 1
ATOM 1567 C CA . TYR A 1 188 ? 14.216 3.645 7.359 1.00 55.22 188 TYR A CA 1
ATOM 1568 C C . TYR A 1 188 ? 15.019 2.678 6.481 1.00 55.22 188 TYR A C 1
ATOM 1570 O O . TYR A 1 188 ? 16.033 2.142 6.928 1.00 55.22 188 TYR A O 1
ATOM 1578 N N . ARG A 1 189 ? 14.551 2.394 5.261 1.00 61.06 189 ARG A N 1
ATOM 1579 C CA . ARG A 1 189 ? 15.057 1.278 4.458 1.00 61.06 189 ARG A CA 1
ATOM 1580 C C . ARG A 1 189 ? 16.346 1.573 3.694 1.00 61.06 189 ARG A C 1
ATOM 1582 O O . ARG A 1 189 ? 17.238 0.738 3.734 1.00 61.06 189 ARG A O 1
ATOM 1589 N N . SER A 1 190 ? 16.468 2.731 3.038 1.00 69.19 190 SER A N 1
ATOM 1590 C CA . SER A 1 190 ? 17.578 2.979 2.097 1.00 69.19 190 SER A CA 1
ATOM 1591 C C . SER A 1 190 ? 17.729 1.792 1.116 1.00 69.19 190 SER A C 1
ATOM 1593 O O . SER A 1 190 ? 16.722 1.233 0.680 1.00 69.19 190 SER A O 1
ATOM 1595 N N . ASP A 1 191 ? 18.958 1.369 0.825 1.00 70.44 191 ASP A N 1
ATOM 1596 C CA . ASP A 1 191 ? 19.279 0.207 -0.016 1.00 70.44 191 ASP A CA 1
ATOM 1597 C C . ASP A 1 191 ? 19.271 -1.125 0.752 1.00 70.44 191 ASP A C 1
ATOM 1599 O O . ASP A 1 191 ? 19.747 -2.140 0.239 1.00 70.44 191 ASP A O 1
ATOM 1603 N N . ASP A 1 192 ? 18.794 -1.137 1.999 1.00 70.62 192 ASP A N 1
ATOM 1604 C CA . ASP A 1 192 ? 18.801 -2.351 2.799 1.00 70.62 192 ASP A CA 1
ATOM 1605 C C . ASP A 1 192 ? 17.717 -3.327 2.336 1.00 70.62 192 ASP A C 1
ATOM 1607 O O . ASP A 1 192 ? 16.577 -2.973 1.985 1.00 70.62 192 ASP A O 1
ATOM 1611 N N . ARG A 1 193 ? 18.088 -4.603 2.404 1.00 76.19 193 ARG A N 1
ATOM 1612 C CA . ARG A 1 193 ? 17.227 -5.727 2.076 1.00 76.19 193 ARG A CA 1
ATOM 1613 C C . ARG A 1 193 ? 16.038 -5.811 3.036 1.00 76.19 193 ARG A C 1
ATOM 1615 O O . ARG A 1 193 ? 16.172 -5.643 4.247 1.00 76.19 193 ARG A O 1
ATOM 1622 N N . ILE A 1 194 ? 14.873 -6.120 2.476 1.00 77.12 194 ILE A N 1
ATOM 1623 C CA . ILE A 1 194 ? 13.646 -6.480 3.199 1.00 77.12 194 ILE A CA 1
ATOM 1624 C C . ILE A 1 194 ? 13.004 -7.674 2.510 1.00 77.12 194 ILE A C 1
ATOM 1626 O O . ILE A 1 194 ? 13.167 -7.848 1.304 1.00 77.12 194 ILE A O 1
ATOM 1630 N N . LEU A 1 195 ? 12.220 -8.451 3.245 1.00 78.62 195 LEU A N 1
ATOM 1631 C CA . LEU A 1 195 ? 11.355 -9.454 2.646 1.00 78.62 195 LEU A CA 1
ATOM 1632 C C . LEU A 1 195 ? 10.119 -8.766 2.034 1.00 78.62 195 LEU A C 1
ATOM 1634 O O . LEU A 1 195 ? 9.430 -8.032 2.752 1.00 78.62 195 LEU A O 1
ATOM 1638 N N . PRO A 1 196 ? 9.818 -8.953 0.736 1.00 82.12 196 PRO A N 1
ATOM 1639 C CA . PRO A 1 196 ? 8.725 -8.261 0.062 1.00 82.12 196 PRO A CA 1
ATOM 1640 C C . PRO A 1 196 ? 7.386 -8.960 0.322 1.00 82.12 196 PRO A C 1
ATOM 1642 O O . PRO A 1 196 ? 6.689 -9.338 -0.609 1.00 82.12 196 PRO A O 1
ATOM 1645 N N . VAL A 1 197 ? 7.016 -9.129 1.590 1.00 82.88 197 VAL A N 1
ATOM 1646 C CA . VAL A 1 197 ? 5.873 -9.945 2.034 1.00 82.88 197 VAL A CA 1
ATOM 1647 C C . VAL A 1 197 ? 4.553 -9.592 1.338 1.00 82.88 197 VAL A C 1
ATOM 1649 O O . VAL A 1 197 ? 3.714 -10.451 1.108 1.00 82.88 197 VAL A O 1
ATOM 1652 N N . MET A 1 198 ? 4.364 -8.329 0.961 1.00 88.12 198 MET A N 1
ATOM 1653 C CA . MET A 1 198 ? 3.185 -7.874 0.221 1.00 88.12 198 MET A CA 1
ATOM 1654 C C . MET A 1 198 ? 3.099 -8.408 -1.222 1.00 88.12 198 MET A C 1
ATOM 1656 O O . MET A 1 198 ? 2.035 -8.345 -1.822 1.00 88.12 198 MET A O 1
ATOM 1660 N N . LEU A 1 199 ? 4.200 -8.910 -1.782 1.00 91.12 199 LEU A N 1
ATOM 1661 C CA . LEU A 1 199 ? 4.290 -9.560 -3.095 1.00 91.12 199 LEU A CA 1
ATOM 1662 C C . LEU A 1 199 ? 4.493 -11.078 -2.986 1.00 91.12 199 LEU A C 1
ATOM 1664 O O . LEU A 1 199 ? 4.756 -11.735 -3.995 1.00 91.12 199 LEU A O 1
ATOM 1668 N N . MET A 1 200 ? 4.399 -11.629 -1.778 1.00 87.25 200 MET A N 1
ATOM 1669 C CA . MET A 1 200 ? 4.536 -13.054 -1.515 1.00 87.25 200 MET A CA 1
ATOM 1670 C C . MET A 1 200 ? 3.176 -13.634 -1.144 1.00 87.25 200 MET A C 1
ATOM 1672 O O . MET A 1 200 ? 2.405 -12.999 -0.423 1.00 87.25 200 MET A O 1
ATOM 1676 N N . ASP A 1 201 ? 2.898 -14.846 -1.610 1.00 82.06 201 ASP A N 1
ATOM 1677 C CA . ASP A 1 201 ? 1.717 -15.603 -1.195 1.00 82.06 201 ASP A CA 1
ATOM 1678 C C . ASP A 1 201 ? 1.996 -16.286 0.150 1.00 82.06 201 ASP A C 1
ATOM 1680 O O . ASP A 1 201 ? 2.180 -17.496 0.223 1.00 82.06 201 ASP A O 1
ATOM 1684 N N . VAL A 1 202 ? 2.151 -15.467 1.194 1.00 81.50 202 VAL A N 1
ATOM 1685 C CA . VAL A 1 202 ? 2.424 -15.915 2.566 1.00 81.50 202 VAL A CA 1
ATOM 1686 C C . VAL A 1 202 ? 1.350 -15.406 3.508 1.00 81.50 202 VAL A C 1
ATOM 1688 O O . VAL A 1 202 ? 0.870 -14.269 3.392 1.00 81.50 202 VAL A O 1
ATOM 1691 N N . GLU A 1 203 ? 0.979 -16.236 4.478 1.00 83.44 203 GLU A N 1
ATOM 1692 C CA . GLU A 1 203 ? -0.095 -15.875 5.393 1.00 83.44 203 GLU A CA 1
ATOM 1693 C C . GLU A 1 203 ? 0.371 -14.864 6.450 1.00 83.44 203 GLU A C 1
ATOM 1695 O O . GLU A 1 203 ? 1.276 -15.102 7.252 1.00 83.44 203 GLU A O 1
ATOM 1700 N N . ALA A 1 204 ? -0.313 -13.720 6.494 1.00 85.69 204 ALA A N 1
ATOM 1701 C CA . ALA A 1 204 ? -0.138 -12.721 7.533 1.00 85.69 204 ALA A CA 1
ATOM 1702 C C . ALA A 1 204 ? -1.261 -12.810 8.569 1.00 85.69 204 ALA A C 1
ATOM 1704 O O . ALA A 1 204 ? -2.416 -12.474 8.282 1.00 85.69 204 ALA A O 1
ATOM 1705 N N . VAL A 1 205 ? -0.916 -13.172 9.800 1.00 89.12 205 VAL A N 1
ATOM 1706 C CA . VAL A 1 205 ? -1.885 -13.325 10.885 1.00 89.12 205 VAL A CA 1
ATOM 1707 C C . VAL A 1 205 ? -1.831 -12.117 11.811 1.00 89.12 205 VAL A C 1
ATOM 1709 O O . VAL A 1 205 ? -0.769 -11.725 12.292 1.00 89.12 205 VAL A O 1
ATOM 1712 N N . TYR A 1 206 ? -2.992 -11.522 12.083 1.00 91.50 206 TYR A N 1
ATOM 1713 C CA . TYR A 1 206 ? -3.128 -10.460 13.077 1.00 91.50 206 TYR A CA 1
ATOM 1714 C C . TYR A 1 206 ? -3.823 -11.004 14.325 1.00 91.50 206 TYR A C 1
ATOM 1716 O O . TYR A 1 206 ? -4.958 -11.468 14.257 1.00 91.50 206 TYR A O 1
ATOM 1724 N N . THR A 1 207 ? -3.158 -10.959 15.476 1.00 91.88 207 THR A N 1
ATOM 1725 C CA . THR A 1 207 ? -3.672 -11.536 16.726 1.00 91.88 207 THR A CA 1
ATOM 1726 C C . THR A 1 207 ? -4.725 -10.631 17.388 1.00 91.88 207 THR A C 1
ATOM 1728 O O . THR A 1 207 ? -4.803 -9.441 17.062 1.00 91.88 207 THR A O 1
ATOM 1731 N N . PRO A 1 208 ? -5.512 -11.145 18.358 1.00 92.12 208 PRO A N 1
ATOM 1732 C CA . PRO A 1 208 ? -6.450 -10.338 19.152 1.00 92.12 208 PRO A CA 1
ATOM 1733 C C . PRO A 1 208 ? -5.820 -9.126 19.856 1.00 92.12 208 PRO A C 1
ATOM 1735 O O . PRO A 1 208 ? -6.441 -8.072 19.986 1.00 92.12 208 PRO A O 1
ATOM 1738 N N . ASN A 1 209 ? -4.557 -9.262 20.268 1.00 88.56 209 ASN A N 1
ATOM 1739 C CA . ASN A 1 209 ? -3.797 -8.205 20.936 1.00 88.56 209 ASN A CA 1
ATOM 1740 C C . ASN A 1 209 ? -3.099 -7.259 19.938 1.00 88.56 209 ASN A C 1
ATOM 1742 O O . ASN A 1 209 ? -2.341 -6.383 20.340 1.00 88.56 209 ASN A O 1
ATOM 1746 N N . GLY A 1 210 ? -3.338 -7.434 18.633 1.00 89.31 210 GLY A N 1
ATOM 1747 C CA . GLY A 1 210 ? -2.857 -6.545 17.578 1.00 89.31 210 GLY A CA 1
ATOM 1748 C C . GLY A 1 210 ? -1.454 -6.837 17.039 1.00 89.31 210 GLY A C 1
ATOM 1749 O O . GLY A 1 210 ? -0.939 -6.065 16.222 1.00 89.31 210 GLY A O 1
ATOM 1750 N N . TYR A 1 211 ? -0.834 -7.950 17.432 1.00 88.12 211 TYR A N 1
ATOM 1751 C CA . TYR A 1 211 ? 0.439 -8.374 16.846 1.00 88.12 211 TYR A CA 1
ATOM 1752 C C . TYR A 1 211 ? 0.231 -8.881 15.420 1.00 88.12 211 TYR A C 1
ATOM 1754 O O . TYR A 1 211 ? -0.719 -9.607 15.151 1.00 88.12 211 TYR A O 1
ATOM 1762 N N . LEU A 1 212 ? 1.125 -8.500 14.516 1.00 86.62 212 LEU A N 1
ATOM 1763 C CA . LEU A 1 212 ? 1.295 -9.109 13.205 1.00 86.62 212 LEU A CA 1
ATOM 1764 C C . LEU A 1 212 ? 2.358 -10.199 13.312 1.00 86.62 212 LEU A C 1
ATOM 1766 O O . LEU A 1 212 ? 3.478 -9.918 13.743 1.00 86.62 212 LEU A O 1
ATOM 1770 N N . VAL A 1 213 ? 2.005 -11.402 12.875 1.00 84.56 213 VAL A N 1
ATOM 1771 C CA . VAL A 1 213 ? 2.890 -12.565 12.813 1.00 84.56 213 VAL A CA 1
ATOM 1772 C C . VAL A 1 213 ? 2.793 -13.223 11.440 1.00 84.56 213 VAL A C 1
ATOM 1774 O O . VAL A 1 213 ? 1.775 -13.113 10.755 1.00 84.56 213 VAL A O 1
ATOM 1777 N N . PHE A 1 214 ? 3.861 -13.907 11.050 1.00 80.75 214 PHE A N 1
ATOM 1778 C CA . PHE A 1 214 ? 3.935 -14.707 9.831 1.00 80.75 214 PHE A CA 1
ATOM 1779 C C . PHE A 1 214 ? 4.264 -16.136 10.245 1.00 80.75 214 PHE A C 1
ATOM 1781 O O . PHE A 1 214 ? 5.437 -16.413 10.500 1.00 80.75 214 PHE A O 1
ATOM 1788 N N . PRO A 1 215 ? 3.259 -17.019 10.386 1.00 80.31 215 PRO A N 1
ATOM 1789 C CA . PRO A 1 215 ? 3.462 -18.364 10.923 1.00 80.31 215 PRO A CA 1
ATOM 1790 C C . PRO A 1 215 ? 4.547 -19.155 10.186 1.00 80.31 215 PRO A C 1
ATOM 1792 O O . PRO A 1 215 ? 5.320 -19.859 10.819 1.00 80.31 215 PRO A O 1
ATOM 1795 N N . GLU A 1 216 ? 4.656 -18.976 8.870 1.00 74.50 216 GLU A N 1
ATOM 1796 C CA . GLU A 1 216 ? 5.664 -19.623 8.018 1.00 74.50 216 GLU A CA 1
ATOM 1797 C C . GLU A 1 216 ? 7.114 -19.268 8.385 1.00 74.50 216 GLU A C 1
ATOM 1799 O O . GLU A 1 216 ? 8.027 -20.037 8.096 1.00 74.50 216 GLU A O 1
ATOM 1804 N N . PHE A 1 217 ? 7.336 -18.121 9.035 1.00 70.56 217 PHE A N 1
ATOM 1805 C CA . PHE A 1 217 ? 8.656 -17.683 9.502 1.00 70.56 217 PHE A CA 1
ATOM 1806 C C . PHE A 1 217 ? 8.859 -17.920 11.004 1.00 70.56 217 PHE A C 1
ATOM 1808 O O . PHE A 1 217 ? 9.905 -17.564 11.544 1.00 70.56 217 PHE A O 1
ATOM 1815 N N . MET A 1 218 ? 7.870 -18.498 11.693 1.00 64.25 218 MET A N 1
ATOM 1816 C CA . MET A 1 218 ? 7.985 -18.867 13.101 1.00 64.25 218 MET A CA 1
ATOM 1817 C C . MET A 1 218 ? 8.485 -20.308 13.209 1.00 64.25 218 MET A C 1
ATOM 1819 O O . MET A 1 218 ? 7.864 -21.231 12.686 1.00 64.25 218 MET A O 1
ATOM 1823 N N . VAL A 1 219 ? 9.602 -20.512 13.905 1.00 51.72 219 VAL A N 1
ATOM 1824 C CA . VAL A 1 219 ? 10.125 -21.850 14.207 1.00 51.72 219 VAL A CA 1
ATOM 1825 C C . VAL A 1 219 ? 9.526 -22.304 15.545 1.00 51.72 219 VAL A C 1
ATOM 1827 O O . VAL A 1 219 ? 9.619 -21.577 16.526 1.00 51.72 219 VAL A O 1
ATOM 1830 N N . ASP A 1 220 ? 8.845 -23.455 15.539 1.00 45.00 220 ASP A N 1
ATOM 1831 C CA . ASP A 1 220 ? 8.271 -24.214 16.667 1.00 45.00 220 ASP A CA 1
ATOM 1832 C C . ASP A 1 220 ? 8.033 -23.476 18.007 1.00 45.00 220 ASP A C 1
ATOM 1834 O O . ASP A 1 220 ? 8.918 -23.399 18.849 1.00 45.00 220 ASP A O 1
ATOM 1838 N N . ASN A 1 221 ? 6.774 -23.078 18.257 1.00 40.41 221 ASN A N 1
ATOM 1839 C CA . ASN A 1 221 ? 6.123 -22.919 19.578 1.00 40.41 221 ASN A CA 1
ATOM 1840 C C . ASN A 1 221 ? 6.859 -22.169 20.710 1.00 40.41 221 ASN A C 1
ATOM 1842 O O . ASN A 1 221 ? 6.453 -22.284 21.870 1.00 40.41 221 ASN A O 1
ATOM 1846 N N . GLU A 1 222 ? 7.869 -21.359 20.426 1.00 42.00 222 GLU A N 1
ATOM 1847 C CA . GLU A 1 222 ? 8.357 -20.384 21.392 1.00 42.00 222 GLU A CA 1
ATOM 1848 C C . GLU A 1 222 ? 7.531 -19.099 21.229 1.00 42.00 222 GLU A C 1
ATOM 1850 O O . GLU A 1 222 ? 7.486 -18.490 20.155 1.00 42.00 222 GLU A O 1
ATOM 1855 N N . GLU A 1 223 ? 6.837 -18.674 22.300 1.00 42.47 223 GLU A N 1
ATOM 1856 C CA . GLU A 1 223 ? 6.501 -17.250 22.448 1.00 42.47 223 GLU A CA 1
ATOM 1857 C C . GLU A 1 223 ? 7.768 -16.459 22.113 1.00 42.47 223 GLU A C 1
ATOM 1859 O O . GLU A 1 223 ? 8.833 -16.917 22.527 1.00 42.47 223 GLU A O 1
ATOM 1864 N N . PRO A 1 224 ? 7.698 -15.333 21.376 1.00 41.94 224 PRO A N 1
ATOM 1865 C CA . PRO A 1 224 ? 8.881 -14.606 20.935 1.00 41.94 224 PRO A CA 1
ATOM 1866 C C . PRO A 1 224 ? 9.735 -14.218 22.146 1.00 41.94 224 PRO A C 1
ATOM 1868 O O . PRO A 1 224 ? 9.545 -13.181 22.780 1.00 41.94 224 PRO A O 1
ATOM 1871 N N . SER A 1 225 ? 10.676 -15.097 22.475 1.00 38.16 225 SER A N 1
ATOM 1872 C CA . SER A 1 225 ? 11.741 -14.901 23.428 1.00 38.16 225 SER A CA 1
ATOM 1873 C C . SER A 1 225 ? 12.667 -13.925 22.737 1.00 38.16 225 SER A C 1
ATOM 1875 O O . SER A 1 225 ? 13.519 -14.301 21.938 1.00 38.16 225 SER A O 1
ATOM 1877 N N . PHE A 1 226 ? 12.403 -12.642 22.972 1.00 45.09 226 PHE A N 1
ATOM 1878 C CA . PHE A 1 226 ? 12.990 -11.508 22.261 1.00 45.09 226 PHE A CA 1
ATOM 1879 C C . PHE A 1 226 ? 14.526 -11.420 22.382 1.00 45.09 226 PHE A C 1
ATOM 1881 O O . PHE A 1 226 ? 15.137 -10.526 21.812 1.00 45.09 226 PHE A O 1
ATOM 1888 N N . TYR A 1 227 ? 15.174 -12.338 23.098 1.00 43.00 227 TYR A N 1
ATOM 1889 C CA . TYR A 1 227 ? 16.619 -12.456 23.215 1.00 43.00 227 TYR A CA 1
ATOM 1890 C C . TYR A 1 227 ? 16.943 -13.918 23.525 1.00 43.00 227 TYR A C 1
ATOM 1892 O O . TYR A 1 227 ? 16.603 -14.361 24.612 1.00 43.00 227 TYR A O 1
ATOM 1900 N N . ASP A 1 228 ? 17.511 -14.676 22.580 1.00 40.00 228 ASP A N 1
ATOM 1901 C CA . ASP A 1 228 ? 18.561 -15.688 22.829 1.00 40.00 228 ASP A CA 1
ATOM 1902 C C . ASP A 1 228 ? 18.628 -16.750 21.715 1.00 40.00 228 ASP A C 1
ATOM 1904 O O . ASP A 1 228 ? 18.059 -17.832 21.840 1.00 40.00 228 ASP A O 1
ATOM 1908 N N . LYS A 1 229 ? 19.406 -16.443 20.662 1.00 39.22 229 LYS A N 1
ATOM 1909 C CA . LYS A 1 229 ? 20.260 -17.318 19.809 1.00 39.22 229 LYS A CA 1
ATOM 1910 C C . LYS A 1 229 ? 20.241 -16.863 18.344 1.00 39.22 229 LYS A C 1
ATOM 1912 O O . LYS A 1 229 ? 19.255 -16.281 17.906 1.00 39.22 229 LYS A O 1
ATOM 1917 N N . PRO A 1 230 ? 21.341 -17.074 17.592 1.00 39.56 230 PRO A N 1
ATOM 1918 C CA . PRO A 1 230 ? 21.519 -16.445 16.296 1.00 39.56 230 PRO A CA 1
ATOM 1919 C C . PRO A 1 230 ? 20.690 -17.200 15.259 1.00 39.56 230 PRO A C 1
ATOM 1921 O O . PRO A 1 230 ? 21.115 -18.224 14.728 1.00 39.56 230 PRO A O 1
ATOM 1924 N N . TYR A 1 231 ? 19.490 -16.690 15.004 1.00 43.09 231 TYR A N 1
ATOM 1925 C CA . TYR A 1 231 ? 18.828 -16.868 13.721 1.00 43.09 231 TYR A CA 1
ATOM 1926 C C . TYR A 1 231 ? 19.718 -16.254 12.635 1.00 43.09 231 TYR A C 1
ATOM 1928 O O . TYR A 1 231 ? 20.460 -15.307 12.911 1.00 43.09 231 TYR A O 1
ATOM 1936 N N . ASP A 1 232 ? 19.683 -16.797 11.418 1.00 45.53 232 ASP A N 1
ATOM 1937 C CA . ASP A 1 232 ? 20.436 -16.236 10.298 1.00 45.53 232 ASP A CA 1
ATOM 1938 C C . ASP A 1 232 ? 20.215 -14.708 10.221 1.00 45.53 232 ASP A C 1
ATOM 1940 O O . ASP A 1 232 ? 19.080 -14.223 10.182 1.00 45.53 232 ASP A O 1
ATOM 1944 N N . ASP A 1 233 ? 21.314 -13.945 10.206 1.00 50.12 233 ASP A N 1
ATOM 1945 C CA . ASP A 1 233 ? 21.371 -12.469 10.223 1.00 50.12 233 ASP A CA 1
ATOM 1946 C C . ASP A 1 233 ? 20.405 -11.748 9.232 1.00 50.12 233 ASP A C 1
ATOM 1948 O O . ASP A 1 233 ? 19.956 -10.636 9.528 1.00 50.12 233 ASP A O 1
ATOM 1952 N N . PRO A 1 234 ? 19.992 -12.333 8.082 1.00 43.56 234 PRO A N 1
ATOM 1953 C CA . PRO A 1 234 ? 18.964 -11.752 7.212 1.00 43.56 234 PRO A CA 1
ATOM 1954 C C . PRO A 1 234 ? 17.539 -11.808 7.789 1.00 43.56 234 PRO A C 1
ATOM 1956 O O . PRO A 1 234 ? 16.808 -10.825 7.673 1.00 43.56 234 PRO A O 1
ATOM 1959 N N . LEU A 1 235 ? 17.142 -12.920 8.422 1.00 43.97 235 LEU A N 1
ATOM 1960 C CA . LEU A 1 235 ? 15.814 -13.096 9.034 1.00 43.97 235 LEU A CA 1
ATOM 1961 C C . LEU A 1 235 ? 15.649 -12.176 10.243 1.00 43.97 235 LEU A C 1
ATOM 1963 O O . LEU A 1 235 ? 14.604 -11.541 10.381 1.00 43.97 235 LEU A O 1
ATOM 1967 N N . GLN A 1 236 ? 16.713 -12.013 11.036 1.00 45.03 236 GLN A N 1
ATOM 1968 C CA . GLN A 1 236 ? 16.752 -11.045 12.130 1.00 45.03 236 GLN A CA 1
ATOM 1969 C C . GLN A 1 236 ? 16.468 -9.629 11.610 1.00 45.03 236 GLN A C 1
ATOM 1971 O O . GLN A 1 236 ? 15.588 -8.969 12.129 1.00 45.03 236 GLN A O 1
ATOM 1976 N N . LYS A 1 237 ? 17.077 -9.182 10.505 1.00 49.06 237 LYS A N 1
ATOM 1977 C CA . LYS A 1 237 ? 16.815 -7.839 9.937 1.00 49.06 237 LYS A CA 1
ATOM 1978 C C . LYS A 1 237 ? 15.417 -7.681 9.329 1.00 49.06 237 LYS A C 1
ATOM 1980 O O . LYS A 1 237 ? 14.880 -6.570 9.298 1.00 49.06 237 LYS A O 1
ATOM 1985 N N . ILE A 1 238 ? 14.828 -8.771 8.840 1.00 48.50 238 ILE A N 1
ATOM 1986 C CA . ILE A 1 238 ? 13.454 -8.814 8.320 1.00 48.50 238 ILE A CA 1
ATOM 1987 C C . ILE A 1 238 ? 12.448 -8.682 9.477 1.00 48.50 238 ILE A C 1
ATOM 1989 O O . ILE A 1 238 ? 11.511 -7.889 9.371 1.00 48.50 238 ILE A O 1
ATOM 1993 N N . VAL A 1 239 ? 12.682 -9.384 10.591 1.00 48.75 239 VAL A N 1
ATOM 1994 C CA . VAL A 1 239 ? 11.865 -9.355 11.819 1.00 48.75 239 VAL A CA 1
ATOM 1995 C C . VAL A 1 239 ? 12.106 -8.079 12.645 1.00 48.75 239 VAL A C 1
ATOM 1997 O O . VAL A 1 239 ? 11.145 -7.445 13.066 1.00 48.75 239 VAL A O 1
ATOM 2000 N N . ASP A 1 240 ? 13.345 -7.608 12.775 1.00 48.44 240 ASP A N 1
ATOM 2001 C CA . ASP A 1 240 ? 13.718 -6.371 13.482 1.00 48.44 240 ASP A CA 1
ATOM 2002 C C . ASP A 1 240 ? 13.057 -5.143 12.848 1.00 48.44 240 ASP A C 1
ATOM 2004 O O . ASP A 1 240 ? 12.704 -4.179 13.525 1.00 48.44 240 ASP A O 1
ATOM 2008 N N . ARG A 1 241 ? 12.833 -5.153 11.526 1.00 56.25 241 ARG A N 1
ATOM 2009 C CA . ARG A 1 241 ? 12.052 -4.087 10.888 1.00 56.25 241 ARG A CA 1
ATOM 2010 C C . ARG A 1 241 ? 10.561 -4.263 11.141 1.00 56.25 241 ARG A C 1
ATOM 2012 O O . ARG A 1 241 ? 9.874 -3.249 11.253 1.00 56.25 241 ARG A O 1
ATOM 2019 N N . MET A 1 242 ? 10.045 -5.491 11.298 1.00 57.81 242 MET A N 1
ATOM 2020 C CA . MET A 1 242 ? 8.645 -5.735 11.684 1.00 57.81 242 MET A CA 1
ATOM 2021 C C . MET A 1 242 ? 8.265 -5.120 13.032 1.00 57.81 242 MET A C 1
ATOM 2023 O O . MET A 1 242 ? 7.076 -4.853 13.219 1.00 57.81 242 MET A O 1
ATOM 2027 N N . ASP A 1 243 ? 9.213 -4.778 13.908 1.00 59.91 243 ASP A N 1
ATOM 2028 C CA . ASP A 1 243 ? 8.946 -3.951 15.095 1.00 59.91 243 ASP A CA 1
ATOM 2029 C C . ASP A 1 243 ? 8.224 -2.647 14.735 1.00 59.91 243 ASP A C 1
ATOM 2031 O O . ASP A 1 243 ? 7.335 -2.191 15.453 1.00 59.91 243 ASP A O 1
ATOM 2035 N N . GLY A 1 244 ?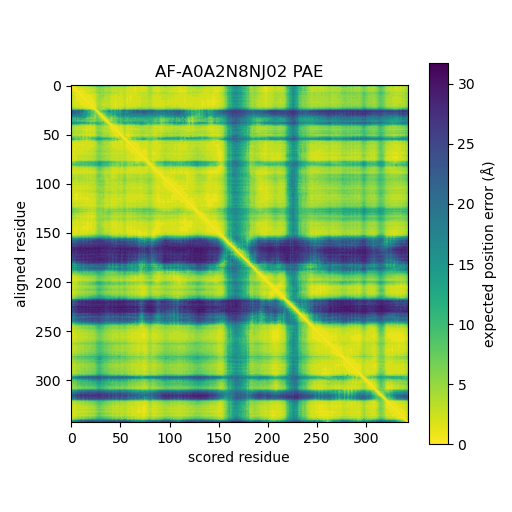 8.504 -2.083 13.556 1.00 66.00 244 GLY A N 1
ATOM 2036 C CA . GLY A 1 244 ? 7.775 -0.938 13.022 1.00 66.00 244 GLY A CA 1
ATOM 2037 C C . GLY A 1 244 ? 6.306 -1.237 12.677 1.00 66.00 244 GLY A C 1
ATOM 2038 O O . GLY A 1 244 ? 5.442 -0.376 12.858 1.00 66.00 244 GLY A O 1
ATOM 2039 N N . LEU A 1 245 ? 5.992 -2.451 12.203 1.00 74.50 245 LEU A N 1
ATOM 2040 C CA . LEU A 1 245 ? 4.620 -2.914 11.934 1.00 74.50 245 LEU A CA 1
ATOM 2041 C C . LEU A 1 245 ? 3.923 -3.399 13.202 1.00 74.50 245 LEU A C 1
ATOM 2043 O O . LEU A 1 245 ? 2.693 -3.405 13.237 1.00 74.50 245 LEU A O 1
ATOM 2047 N N . ASN A 1 246 ? 4.684 -3.781 14.221 1.00 78.12 246 ASN A N 1
ATOM 2048 C CA . ASN A 1 246 ? 4.223 -4.095 15.565 1.00 78.12 246 ASN A CA 1
ATOM 2049 C C . ASN A 1 246 ? 4.427 -2.922 16.523 1.00 78.12 246 ASN A C 1
ATOM 2051 O O . ASN A 1 246 ? 4.357 -3.093 17.733 1.00 78.12 246 ASN A O 1
ATOM 2055 N N . HIS A 1 247 ? 4.590 -1.703 16.011 1.00 78.50 247 HIS A N 1
ATOM 2056 C CA . HIS A 1 247 ? 4.645 -0.527 16.860 1.00 78.50 247 HIS A CA 1
ATOM 2057 C C . HIS A 1 247 ? 3.337 -0.391 17.653 1.00 78.50 247 HIS A C 1
ATOM 2059 O O . HIS A 1 247 ? 2.248 -0.600 17.109 1.00 78.50 247 HIS A O 1
ATOM 2065 N N . LYS A 1 248 ? 3.432 0.040 18.917 1.00 78.38 248 LYS A N 1
ATOM 2066 C CA . LYS A 1 248 ? 2.318 0.099 19.879 1.00 78.38 248 LYS A CA 1
ATOM 2067 C C . LYS A 1 248 ? 1.013 0.657 19.296 1.00 78.38 248 LYS A C 1
ATOM 2069 O O . LYS A 1 248 ? -0.040 0.063 19.465 1.00 78.38 248 LYS A O 1
ATOM 2074 N N . THR A 1 249 ? 1.076 1.755 18.539 1.00 80.44 249 THR A N 1
ATOM 2075 C CA . THR A 1 249 ? -0.122 2.343 17.901 1.00 80.44 249 THR A CA 1
ATOM 2076 C C . THR A 1 249 ? -0.819 1.419 16.901 1.00 80.44 249 THR A C 1
ATOM 2078 O O . THR A 1 249 ? -2.043 1.417 16.837 1.00 80.44 249 THR A O 1
ATOM 2081 N N . LEU A 1 250 ? -0.071 0.653 16.102 1.00 84.81 250 LEU A N 1
ATOM 2082 C CA . LEU A 1 250 ? -0.668 -0.303 15.168 1.00 84.81 250 LEU A CA 1
ATOM 2083 C C . LEU A 1 250 ? -1.261 -1.500 15.913 1.00 84.81 250 LEU A C 1
ATOM 2085 O O . LEU A 1 250 ? -2.329 -1.965 15.521 1.00 84.81 250 LEU A O 1
ATOM 2089 N N . GLN A 1 251 ? -0.618 -1.951 16.996 1.00 88.19 251 GLN A N 1
ATOM 2090 C CA . GLN A 1 251 ? -1.180 -2.990 17.862 1.00 88.19 251 GLN A CA 1
ATOM 2091 C C . GLN A 1 251 ? -2.513 -2.539 18.475 1.00 88.19 251 GLN A C 1
ATOM 2093 O O . GLN A 1 251 ? -3.515 -3.236 18.350 1.00 88.19 251 GLN A O 1
ATOM 2098 N N . GLU A 1 252 ? -2.556 -1.333 19.047 1.00 89.94 252 GLU A N 1
ATOM 2099 C CA . GLU A 1 252 ? -3.775 -0.740 19.613 1.00 89.94 252 GLU A CA 1
ATOM 2100 C C . GLU A 1 252 ? -4.896 -0.658 18.564 1.00 89.94 252 GLU A C 1
ATOM 2102 O O . GLU A 1 252 ? -6.008 -1.113 18.812 1.00 89.94 252 GLU A O 1
ATOM 2107 N N . ILE A 1 253 ? -4.600 -0.138 17.365 1.00 92.25 253 ILE A N 1
ATOM 2108 C CA . ILE A 1 253 ? -5.569 -0.023 16.262 1.00 92.25 253 ILE A CA 1
ATOM 2109 C C . ILE A 1 253 ? -6.131 -1.390 15.861 1.00 92.25 253 ILE A C 1
ATOM 2111 O O . ILE A 1 253 ? -7.344 -1.540 15.720 1.00 92.25 253 ILE A O 1
ATOM 2115 N N . ARG A 1 254 ? -5.264 -2.391 15.678 1.00 94.56 254 ARG A N 1
ATOM 2116 C CA . ARG A 1 254 ? -5.681 -3.750 15.310 1.00 94.56 254 ARG A CA 1
ATOM 2117 C C . ARG A 1 254 ? -6.515 -4.394 16.412 1.00 94.56 254 ARG A C 1
ATOM 2119 O O . ARG A 1 254 ? -7.552 -4.969 16.107 1.00 94.56 254 ARG A O 1
ATOM 2126 N N . SER A 1 255 ? -6.114 -4.247 17.675 1.00 95.56 255 SER A N 1
ATOM 2127 C CA . SER A 1 255 ? -6.877 -4.757 18.818 1.00 95.56 255 SER A CA 1
ATOM 2128 C C . SER A 1 255 ? -8.265 -4.116 18.897 1.00 95.56 255 SER A C 1
ATOM 2130 O O . SER A 1 255 ? -9.264 -4.827 19.004 1.00 95.56 255 SER A O 1
ATOM 2132 N N . ILE A 1 256 ? -8.367 -2.791 18.743 1.00 96.31 256 ILE A N 1
ATOM 2133 C CA . ILE A 1 256 ? -9.664 -2.101 18.721 1.00 96.31 256 ILE A CA 1
ATOM 2134 C C . ILE A 1 256 ? -10.550 -2.672 17.606 1.00 96.31 256 ILE A C 1
ATOM 2136 O O . ILE A 1 256 ? -11.689 -3.052 17.873 1.00 96.31 256 ILE A O 1
ATOM 2140 N N . TRP A 1 257 ? -10.037 -2.808 16.378 1.00 97.62 257 TRP A N 1
ATOM 2141 C CA . TRP A 1 257 ? -10.811 -3.384 15.272 1.00 97.62 257 TRP A CA 1
ATOM 2142 C C . TRP A 1 257 ? -11.184 -4.857 15.488 1.00 97.62 257 TRP A C 1
ATOM 2144 O O . TRP A 1 257 ? -12.306 -5.249 15.160 1.00 97.62 257 TRP A O 1
ATOM 2154 N N . TYR A 1 258 ? -10.310 -5.657 16.105 1.00 97.19 258 TYR A N 1
ATOM 2155 C CA . TYR A 1 258 ? -10.614 -7.032 16.510 1.00 97.19 258 TYR A CA 1
ATOM 2156 C C . TYR A 1 258 ? -11.826 -7.086 17.446 1.00 97.19 258 TYR A C 1
ATOM 2158 O O . TYR A 1 258 ? -12.745 -7.882 17.228 1.00 97.19 258 TYR A O 1
ATOM 2166 N N . HIS A 1 259 ? -11.858 -6.228 18.464 1.00 96.75 259 HIS A N 1
ATOM 2167 C CA . HIS A 1 259 ? -12.953 -6.178 19.429 1.00 96.75 259 HIS A CA 1
ATOM 2168 C C . HIS A 1 259 ? -14.241 -5.633 18.804 1.00 96.75 259 HIS A C 1
ATOM 2170 O O . HIS A 1 259 ? -15.301 -6.240 18.951 1.00 96.75 259 HIS A O 1
ATOM 2176 N N . VAL A 1 260 ? -14.151 -4.551 18.025 1.00 96.94 260 VAL A N 1
ATOM 2177 C CA . VAL A 1 260 ? -15.302 -3.960 17.324 1.00 96.94 260 VAL A CA 1
ATOM 2178 C C . VAL A 1 260 ? -15.936 -4.953 16.345 1.00 96.94 260 VAL A C 1
ATOM 2180 O O . VAL A 1 260 ? -17.159 -5.083 16.344 1.00 96.94 260 VAL A O 1
ATOM 2183 N N . SER A 1 261 ? -15.146 -5.725 15.587 1.00 96.56 261 SER A N 1
ATOM 2184 C CA . SER A 1 261 ? -15.659 -6.727 14.625 1.00 96.56 261 SER A CA 1
ATOM 2185 C C . SER A 1 261 ? -16.565 -7.803 15.245 1.00 96.56 261 SER A C 1
ATOM 2187 O O . SER A 1 261 ? -17.377 -8.420 14.557 1.00 96.56 261 SER A O 1
ATOM 2189 N N . ARG A 1 262 ? -16.478 -8.012 16.566 1.00 95.12 262 ARG A N 1
ATOM 2190 C CA . ARG A 1 262 ? -17.289 -8.987 17.319 1.00 95.12 262 ARG A CA 1
ATOM 2191 C C . ARG A 1 262 ? -18.592 -8.409 17.868 1.00 95.12 262 ARG A C 1
ATOM 2193 O O . ARG A 1 262 ? -19.406 -9.153 18.411 1.00 95.12 262 ARG A O 1
ATOM 2200 N N . THR A 1 263 ? -18.812 -7.110 17.704 1.00 94.38 263 THR A N 1
ATOM 2201 C CA . THR A 1 263 ? -20.047 -6.416 18.102 1.00 94.38 263 THR A CA 1
ATOM 2202 C C . THR A 1 263 ? -21.020 -6.296 16.927 1.00 94.38 263 THR A C 1
ATOM 2204 O O . THR A 1 263 ? -20.812 -6.905 15.877 1.00 94.38 263 THR A O 1
ATOM 2207 N N . SER A 1 264 ? -22.107 -5.539 17.091 1.00 92.50 264 SER A N 1
ATOM 2208 C CA . SER A 1 264 ? -22.961 -5.113 15.975 1.00 92.50 264 SER A CA 1
ATOM 2209 C C . SER A 1 264 ? -22.461 -3.856 15.259 1.00 92.50 264 SER A C 1
ATOM 2211 O O . SER A 1 264 ? -23.001 -3.537 14.203 1.00 92.50 264 SER A O 1
ATOM 2213 N N . TYR A 1 265 ? -21.475 -3.141 15.813 1.00 95.19 265 TYR A N 1
ATOM 2214 C CA . TYR A 1 265 ? -20.957 -1.919 15.203 1.00 95.19 265 TYR A CA 1
ATOM 2215 C C . TYR A 1 265 ? -20.155 -2.221 13.939 1.00 95.19 265 TYR A C 1
ATOM 2217 O O . TYR A 1 265 ? -19.444 -3.227 13.840 1.00 95.19 265 TYR A O 1
ATOM 2225 N N . ARG A 1 266 ? -20.243 -1.296 12.990 1.00 95.19 266 ARG A N 1
ATOM 2226 C CA . ARG A 1 266 ? -19.479 -1.260 11.747 1.00 95.19 266 ARG A CA 1
ATOM 2227 C C . ARG A 1 266 ? -18.603 -0.003 11.682 1.00 95.19 266 ARG A C 1
ATOM 2229 O O . ARG A 1 266 ? -18.853 0.956 12.422 1.00 95.19 266 ARG A O 1
ATOM 2236 N N . PRO A 1 267 ? -17.590 0.044 10.798 1.00 95.94 267 PRO A N 1
ATOM 2237 C CA . PRO A 1 267 ? -16.801 1.255 10.579 1.00 95.94 267 PRO A CA 1
ATOM 2238 C C . PRO A 1 267 ? -17.660 2.502 10.297 1.00 95.94 267 PRO A C 1
ATOM 2240 O O . PRO A 1 267 ? -17.338 3.591 10.777 1.00 95.94 267 PRO A O 1
ATOM 2243 N N . GLU A 1 268 ? -18.790 2.351 9.598 1.00 95.81 268 GLU A N 1
ATOM 2244 C CA . GLU A 1 268 ? -19.723 3.441 9.282 1.00 95.81 268 GLU A CA 1
ATOM 2245 C C . GLU A 1 268 ? -20.409 4.025 10.525 1.00 95.81 268 GLU A C 1
ATOM 2247 O O . GLU A 1 268 ? -20.674 5.231 10.577 1.00 95.81 268 GLU A O 1
ATOM 2252 N N . ASP A 1 269 ? -20.662 3.203 11.546 1.00 95.38 269 ASP A N 1
ATOM 2253 C CA . ASP A 1 269 ? -21.241 3.662 12.810 1.00 95.38 269 ASP A CA 1
ATOM 2254 C C . ASP A 1 269 ? -20.251 4.577 13.531 1.00 95.38 269 ASP A C 1
ATOM 2256 O O . ASP A 1 269 ? -20.597 5.689 13.933 1.00 95.38 269 ASP A O 1
ATOM 2260 N N . ILE A 1 270 ? -18.982 4.163 13.608 1.00 94.75 270 ILE A N 1
ATOM 2261 C CA . ILE A 1 270 ? -17.904 4.966 14.203 1.00 94.75 270 ILE A CA 1
ATOM 2262 C C . ILE A 1 270 ? -17.707 6.260 13.406 1.00 94.75 270 ILE A C 1
ATOM 2264 O O . ILE A 1 270 ? -17.544 7.332 13.991 1.00 94.75 270 ILE A O 1
ATOM 2268 N N . GLN A 1 271 ? -17.785 6.201 12.075 1.00 93.88 271 GLN A N 1
ATOM 2269 C CA . GLN A 1 271 ? -17.693 7.391 11.234 1.00 93.88 271 GLN A CA 1
ATOM 2270 C C . GLN A 1 271 ? -18.887 8.342 11.424 1.00 93.88 271 GLN A C 1
ATOM 2272 O O . GLN A 1 271 ? -18.728 9.562 11.348 1.00 93.88 271 GLN A O 1
ATOM 2277 N N . THR A 1 272 ? -20.077 7.810 11.696 1.00 94.50 272 THR A N 1
ATOM 2278 C CA . THR A 1 272 ? -21.263 8.610 12.029 1.00 94.50 272 THR A CA 1
ATOM 2279 C C . THR A 1 272 ? -21.094 9.294 13.381 1.00 94.50 272 THR A C 1
ATOM 2281 O O . THR A 1 272 ? -21.336 10.496 13.488 1.00 94.50 272 THR A O 1
ATOM 2284 N N . LEU A 1 273 ? -20.593 8.569 14.388 1.00 93.06 273 LEU A N 1
ATOM 2285 C CA . LEU A 1 273 ? -20.244 9.141 15.689 1.00 93.06 273 LEU A CA 1
ATOM 2286 C C . LEU A 1 273 ? -19.192 10.240 15.553 1.00 93.06 273 LEU A C 1
ATOM 2288 O O . LEU A 1 273 ? -19.327 11.289 16.176 1.00 93.06 273 LEU A O 1
ATOM 2292 N N . TYR A 1 274 ? -18.183 10.027 14.706 1.00 89.69 274 TYR A N 1
ATOM 2293 C CA . TYR A 1 274 ? -17.115 10.991 14.466 1.00 89.69 274 TYR A CA 1
ATOM 2294 C C . TYR A 1 274 ? -17.641 12.347 13.961 1.00 89.69 274 TYR A C 1
ATOM 2296 O O . TYR A 1 274 ? -17.155 13.399 14.373 1.00 89.69 274 TYR A O 1
ATOM 2304 N N . LYS A 1 275 ? -18.690 12.333 13.133 1.00 89.88 275 LYS A N 1
ATOM 2305 C CA . LYS A 1 275 ? -19.298 13.532 12.530 1.00 89.88 275 LYS A CA 1
ATOM 2306 C C . LYS A 1 275 ? -20.242 14.302 13.465 1.00 89.88 275 LYS A C 1
ATOM 2308 O O . LYS A 1 275 ? -20.739 15.359 13.073 1.00 89.88 275 LYS A O 1
ATOM 2313 N N . LEU A 1 276 ? -20.508 13.813 14.680 1.00 89.62 276 LEU A N 1
ATOM 2314 C CA . LEU A 1 276 ? -21.381 14.499 15.637 1.00 89.62 276 LEU A CA 1
ATOM 2315 C C . LEU A 1 276 ? -20.792 15.853 16.062 1.00 89.62 276 LEU A C 1
ATOM 2317 O O . LEU A 1 276 ? -19.646 15.951 16.510 1.00 89.62 276 LEU A O 1
ATOM 2321 N N . SER A 1 277 ? -21.599 16.911 15.962 1.00 86.19 277 SER A N 1
ATOM 2322 C CA . SER A 1 277 ? -21.171 18.273 16.303 1.00 86.19 277 SER A CA 1
ATOM 2323 C C . SER A 1 277 ? -20.917 18.454 17.803 1.00 86.19 277 SER A C 1
ATOM 2325 O O . SER A 1 277 ? -19.979 19.156 18.179 1.00 86.19 277 SER A O 1
ATOM 2327 N N . ASP A 1 278 ? -21.706 17.794 18.658 1.00 88.44 278 ASP A N 1
ATOM 2328 C CA . ASP A 1 278 ? -21.507 17.806 20.109 1.00 88.44 278 ASP A CA 1
ATOM 2329 C C . ASP A 1 278 ? -20.326 16.897 20.493 1.00 88.44 278 ASP A C 1
ATOM 2331 O O . ASP A 1 278 ? -20.371 15.673 20.349 1.00 88.44 278 ASP A O 1
ATOM 2335 N N . LYS A 1 279 ? -19.243 17.515 20.978 1.00 83.56 279 LYS A N 1
ATOM 2336 C CA . LYS A 1 279 ? -18.016 16.816 21.387 1.00 83.56 279 LYS A CA 1
ATOM 2337 C C . LYS A 1 279 ? -18.224 15.915 22.606 1.00 83.56 279 LYS A C 1
ATOM 2339 O O . LYS A 1 279 ? -17.609 14.854 22.680 1.00 83.56 279 LYS A O 1
ATOM 2344 N N . LEU A 1 280 ? -19.060 16.329 23.557 1.00 86.38 280 LEU 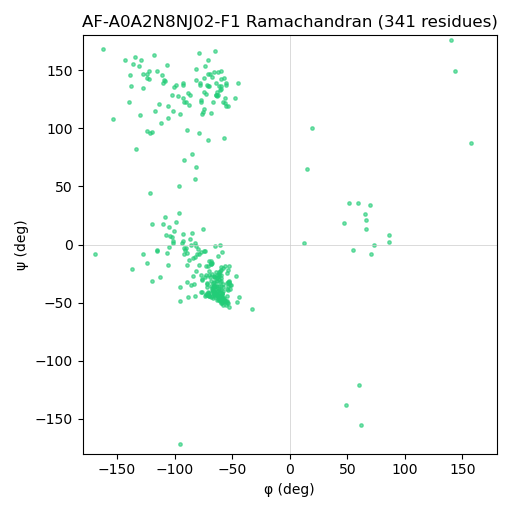A N 1
ATOM 2345 C CA . LEU A 1 280 ? -19.305 15.566 24.777 1.00 86.38 280 LEU A CA 1
ATOM 2346 C C . LEU A 1 280 ? -20.179 14.349 24.470 1.00 86.38 280 LEU A C 1
ATOM 2348 O O . LEU A 1 280 ? -19.857 13.240 24.891 1.00 86.38 280 LEU A O 1
ATOM 2352 N N . GLU A 1 281 ? -21.237 14.541 23.680 1.00 90.25 281 GLU A N 1
ATOM 2353 C CA . GLU A 1 281 ? -22.079 13.440 23.206 1.00 90.25 281 GLU A CA 1
ATOM 2354 C C . GLU A 1 281 ? -21.260 12.427 22.396 1.00 90.25 281 GLU A C 1
ATOM 2356 O O . GLU A 1 281 ? -21.327 11.222 22.654 1.00 90.25 281 GLU A O 1
ATOM 2361 N N . ARG A 1 282 ? -20.438 12.917 21.459 1.00 89.88 282 ARG A N 1
ATOM 2362 C CA . ARG A 1 282 ? -19.506 12.103 20.670 1.00 89.88 282 ARG A CA 1
ATOM 2363 C C . ARG A 1 282 ? -18.585 11.277 21.563 1.00 89.88 282 ARG A C 1
ATOM 2365 O O . ARG A 1 282 ? -18.510 10.062 21.389 1.00 89.88 282 ARG A O 1
ATOM 2372 N N . SER A 1 283 ? -17.942 11.907 22.547 1.00 89.12 283 SER A N 1
ATOM 2373 C CA . SER A 1 283 ? -17.052 11.216 23.483 1.00 89.12 283 SER A CA 1
ATOM 2374 C C . SER A 1 283 ? -17.777 10.146 24.293 1.00 89.12 283 SER A C 1
ATOM 2376 O O . SER A 1 283 ? -17.278 9.028 24.409 1.00 89.12 283 SER A O 1
ATOM 2378 N N . HIS A 1 284 ? -18.964 10.441 24.824 1.00 90.88 284 HIS A N 1
ATOM 2379 C CA . HIS A 1 284 ? -19.742 9.464 25.586 1.00 90.88 284 HIS A CA 1
ATOM 2380 C C . HIS A 1 284 ? -20.150 8.254 24.741 1.00 90.88 284 HIS A C 1
ATOM 2382 O O . HIS A 1 284 ? -20.021 7.120 25.203 1.00 90.88 284 HIS A O 1
ATOM 2388 N N . LYS A 1 285 ? -20.598 8.472 23.500 1.00 93.56 285 LYS A N 1
ATOM 2389 C CA . LYS A 1 285 ? -20.989 7.382 22.595 1.00 93.56 285 LYS A CA 1
ATOM 2390 C C . LYS A 1 285 ? -19.800 6.508 22.189 1.00 93.56 285 LYS A C 1
ATOM 2392 O O . LYS A 1 285 ? -19.932 5.289 22.156 1.00 93.56 285 LYS A O 1
ATOM 2397 N N . LEU A 1 286 ? -18.629 7.103 21.950 1.00 93.31 286 LEU A N 1
ATOM 2398 C CA . LEU A 1 286 ? -17.401 6.350 21.668 1.00 93.31 286 LEU A CA 1
ATOM 2399 C C . LEU A 1 286 ? -16.947 5.519 22.878 1.00 93.31 286 LEU A C 1
ATOM 2401 O O . LEU A 1 286 ? -16.561 4.365 22.712 1.00 93.31 286 LEU A O 1
ATOM 2405 N N . ILE A 1 287 ? -17.041 6.067 24.096 1.00 92.31 287 ILE A N 1
ATOM 2406 C CA . ILE A 1 287 ? -16.759 5.316 25.330 1.00 92.31 287 ILE A CA 1
ATOM 2407 C C . ILE A 1 287 ? -17.710 4.121 25.458 1.00 92.31 287 ILE A C 1
ATOM 2409 O O . ILE A 1 287 ? -17.257 3.013 25.733 1.00 92.31 287 ILE A O 1
ATOM 2413 N N . GLN A 1 288 ? -19.014 4.318 25.238 1.00 93.06 288 GLN A N 1
ATOM 2414 C CA . GLN A 1 288 ? -20.002 3.235 25.297 1.00 93.06 288 GLN A CA 1
ATOM 2415 C C . GLN A 1 288 ? -19.705 2.127 24.279 1.00 93.06 288 GLN A C 1
ATOM 2417 O O . GLN A 1 288 ? -19.710 0.954 24.649 1.00 93.06 288 GLN A O 1
ATOM 2422 N N . LEU A 1 289 ? -19.374 2.499 23.040 1.00 94.88 289 LEU A N 1
ATOM 2423 C CA . LEU A 1 289 ? -18.989 1.558 21.989 1.00 94.88 289 LEU A CA 1
ATOM 2424 C C . LEU A 1 289 ? -17.772 0.721 22.398 1.00 94.88 289 LEU A C 1
ATOM 2426 O O . LEU A 1 289 ? -17.794 -0.501 22.270 1.00 94.88 289 LEU A O 1
ATOM 2430 N N . LEU A 1 290 ? -16.719 1.354 22.926 1.00 94.06 290 LEU A N 1
ATOM 2431 C CA . LEU A 1 290 ? -15.525 0.632 23.370 1.00 94.06 290 LEU A CA 1
ATOM 2432 C C . LEU A 1 290 ? -15.809 -0.250 24.591 1.00 94.06 290 LEU A C 1
ATOM 2434 O O . LEU A 1 290 ? -15.308 -1.370 24.652 1.00 94.06 290 LEU A O 1
ATOM 2438 N N . LYS A 1 291 ? -16.642 0.193 25.540 1.00 93.75 291 LYS A N 1
ATOM 2439 C CA . LYS A 1 291 ? -17.069 -0.663 26.660 1.00 93.75 291 LYS A CA 1
ATOM 2440 C C . LYS A 1 291 ? -17.735 -1.936 26.141 1.00 93.75 291 LYS A C 1
ATOM 2442 O O . LYS A 1 291 ? -17.353 -3.029 26.550 1.00 93.75 291 LYS A O 1
ATOM 2447 N N . GLU A 1 292 ? -18.664 -1.803 25.197 1.00 93.94 292 GLU A N 1
ATOM 2448 C CA . GLU A 1 292 ? -19.349 -2.941 24.582 1.00 93.94 292 GLU A CA 1
ATOM 2449 C C . GLU A 1 292 ? -18.378 -3.866 23.831 1.00 93.94 292 GLU A C 1
ATOM 2451 O O . GLU A 1 292 ? -18.382 -5.075 24.061 1.00 93.94 292 GLU A O 1
ATOM 2456 N N . ALA A 1 293 ? -17.486 -3.304 23.008 1.00 94.62 293 ALA A N 1
ATOM 2457 C CA . ALA A 1 293 ? -16.497 -4.060 22.237 1.00 94.62 293 ALA A CA 1
ATOM 2458 C C . ALA A 1 293 ? -15.539 -4.885 23.112 1.00 94.62 293 ALA A C 1
ATOM 2460 O O . ALA A 1 293 ? -15.169 -6.007 22.759 1.00 94.62 293 ALA A O 1
ATOM 2461 N N . TYR A 1 294 ? -15.178 -4.360 24.282 1.00 93.75 294 TYR A N 1
ATOM 2462 C CA . TYR A 1 294 ? -14.319 -5.040 25.251 1.00 93.75 294 TYR A CA 1
ATOM 2463 C C . TYR A 1 294 ? -15.101 -5.837 26.312 1.00 93.75 294 TYR A C 1
ATOM 2465 O O . TYR A 1 294 ? -14.507 -6.312 27.280 1.00 93.75 294 TYR A O 1
ATOM 2473 N N . GLY A 1 295 ? -16.421 -6.002 26.157 1.00 90.94 295 GLY A N 1
ATOM 2474 C CA . GLY A 1 295 ? -17.257 -6.787 27.072 1.00 90.94 295 GLY A CA 1
ATOM 2475 C C . GLY A 1 295 ? -17.392 -6.200 28.485 1.00 90.94 295 GLY A C 1
ATOM 2476 O O . GLY A 1 295 ? -17.722 -6.931 29.421 1.00 90.94 295 GLY A O 1
ATOM 2477 N N . ARG A 1 296 ? -17.134 -4.899 28.649 1.00 88.25 296 ARG A N 1
ATOM 2478 C CA . ARG A 1 296 ? -17.213 -4.160 29.917 1.00 88.25 296 ARG A CA 1
ATOM 2479 C C . ARG A 1 296 ? -18.656 -3.773 30.230 1.00 88.25 296 ARG A C 1
ATOM 2481 O O . ARG A 1 296 ? -19.417 -3.405 29.334 1.00 88.25 296 ARG A O 1
ATOM 2488 N N . LYS A 1 297 ? -19.049 -3.833 31.506 1.00 80.38 297 LYS A N 1
ATOM 2489 C CA . LYS A 1 297 ? -20.427 -3.534 31.948 1.00 80.38 297 LYS A CA 1
ATOM 2490 C C . LYS A 1 297 ? -20.484 -2.406 32.976 1.00 80.38 297 LYS A C 1
ATOM 2492 O O . LYS A 1 297 ? -19.599 -2.246 33.809 1.00 80.38 297 LYS A O 1
ATOM 2497 N N . GLY A 1 298 ? -21.588 -1.657 32.963 1.00 76.06 298 GLY A N 1
ATOM 2498 C CA . GLY A 1 298 ? -21.884 -0.643 33.978 1.00 76.06 298 GLY A CA 1
ATOM 2499 C C . GLY A 1 298 ? -20.824 0.461 34.048 1.00 76.06 298 GLY A C 1
ATOM 2500 O O . GLY A 1 298 ? -20.599 1.175 33.071 1.00 76.06 298 GLY A O 1
ATOM 2501 N N . SER A 1 299 ? -20.200 0.615 35.217 1.00 78.50 299 SER A N 1
ATOM 2502 C CA . SER A 1 299 ? -19.167 1.624 35.480 1.00 78.50 299 SER A CA 1
ATOM 2503 C C . SER A 1 299 ? -17.754 1.189 35.087 1.00 78.50 299 SER A C 1
ATOM 2505 O O . SER A 1 299 ? -16.825 1.962 35.282 1.00 78.50 299 SER A O 1
ATOM 2507 N N . GLU A 1 300 ? -17.560 -0.026 34.567 1.00 84.88 300 GLU A N 1
ATOM 2508 C CA . GLU A 1 300 ? -16.245 -0.460 34.092 1.00 84.88 300 GLU A CA 1
ATOM 2509 C C . GLU A 1 300 ? -15.803 0.402 32.909 1.00 84.88 300 GLU A C 1
ATOM 2511 O O . GLU A 1 300 ? -16.561 0.597 31.957 1.00 84.88 300 GLU A O 1
ATOM 2516 N N . GLU A 1 301 ? -14.589 0.940 32.978 1.00 84.12 301 GLU A N 1
ATOM 2517 C CA . GLU A 1 301 ? -13.992 1.706 31.887 1.00 84.12 301 GLU A CA 1
ATOM 2518 C C . GLU A 1 301 ? -13.387 0.774 30.823 1.00 84.12 301 GLU A C 1
ATOM 2520 O O . GLU A 1 301 ? -12.993 -0.358 31.138 1.00 84.12 301 GLU A O 1
ATOM 2525 N N . PRO A 1 302 ? -13.345 1.198 29.543 1.00 85.06 302 PRO A N 1
ATOM 2526 C CA . PRO A 1 302 ? -12.581 0.473 28.536 1.00 85.06 302 PRO A CA 1
ATOM 2527 C C . PRO A 1 302 ? -11.078 0.543 28.878 1.00 85.06 302 PRO A C 1
ATOM 2529 O O . PRO A 1 302 ? -10.685 1.347 29.724 1.00 85.06 302 PRO A O 1
ATOM 2532 N N . PRO A 1 303 ? -10.220 -0.279 28.246 1.00 87.38 303 PRO A N 1
ATOM 2533 C CA . PRO A 1 303 ? -8.783 -0.239 28.521 1.00 87.38 303 PRO A CA 1
ATOM 2534 C C . PRO A 1 303 ? -8.204 1.169 28.328 1.00 87.38 303 PRO A C 1
ATOM 2536 O O . PRO A 1 303 ? -8.547 1.843 27.350 1.00 87.38 303 PRO A O 1
ATOM 2539 N N . ASP A 1 304 ? -7.329 1.610 29.234 1.00 83.06 304 ASP A N 1
ATOM 2540 C CA . ASP A 1 304 ? -6.823 2.991 29.291 1.00 83.06 304 ASP A CA 1
ATOM 2541 C C . ASP A 1 304 ? -6.207 3.451 27.960 1.00 83.06 304 ASP A C 1
ATOM 2543 O O . ASP A 1 304 ? -6.409 4.584 27.515 1.00 83.06 304 ASP A O 1
ATOM 2547 N N . GLU A 1 305 ? -5.502 2.555 27.268 1.00 81.00 305 GLU A N 1
ATOM 2548 C CA . GLU A 1 305 ? -4.894 2.803 25.961 1.00 81.00 305 GLU A CA 1
ATOM 2549 C C . GLU A 1 305 ? -5.907 3.178 24.867 1.00 81.00 305 GLU A C 1
ATOM 2551 O O . GLU A 1 305 ? -5.541 3.848 23.895 1.00 81.00 305 GLU A O 1
ATOM 2556 N N . THR A 1 306 ? -7.178 2.803 25.033 1.00 86.56 306 THR A N 1
ATOM 2557 C CA . THR A 1 306 ? -8.259 3.066 24.073 1.00 86.56 306 THR A CA 1
ATOM 2558 C C . THR A 1 306 ? -8.961 4.409 24.314 1.00 86.56 306 THR A C 1
ATOM 2560 O O . THR A 1 306 ? -9.574 4.959 23.398 1.00 86.56 306 THR A O 1
ATOM 2563 N N . LEU A 1 307 ? -8.809 5.013 25.499 1.00 84.44 307 LEU A N 1
ATOM 2564 C CA . LEU A 1 307 ? -9.466 6.281 25.855 1.00 84.44 307 LEU A CA 1
ATOM 2565 C C . LEU A 1 307 ? -9.026 7.455 24.970 1.00 84.44 307 LEU A C 1
ATOM 2567 O O . LEU A 1 307 ? -9.784 8.390 24.733 1.00 84.44 307 LEU A O 1
ATOM 2571 N N . LYS A 1 308 ? -7.822 7.410 24.396 1.00 83.75 308 LYS A N 1
ATOM 2572 C CA . LYS A 1 308 ? -7.363 8.447 23.453 1.00 83.75 308 LYS A CA 1
ATOM 2573 C 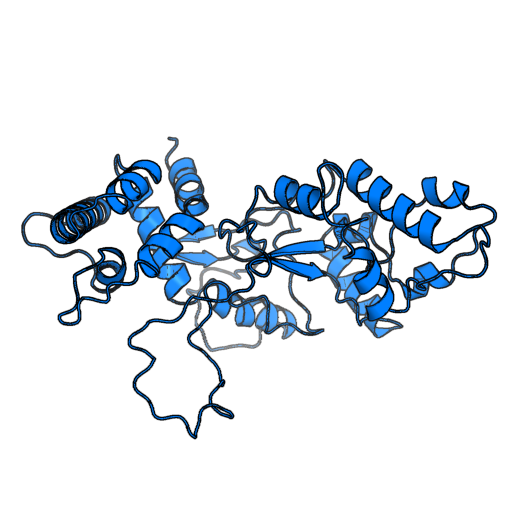C . LYS A 1 308 ? -8.135 8.472 22.126 1.00 83.75 308 LYS A C 1
ATOM 2575 O O . LYS A 1 308 ? -8.062 9.467 21.411 1.00 83.75 308 LYS A O 1
ATOM 2580 N N . TYR A 1 309 ? -8.881 7.413 21.806 1.00 87.12 309 TYR A N 1
ATOM 2581 C CA . TYR A 1 309 ? -9.734 7.329 20.615 1.00 87.12 309 TYR A CA 1
ATOM 2582 C C . TYR A 1 309 ? -11.154 7.849 20.867 1.00 87.12 309 TYR A C 1
ATOM 2584 O O . TYR A 1 309 ? -11.922 7.996 19.920 1.00 87.12 309 TYR A O 1
ATOM 2592 N N . THR A 1 310 ? -11.509 8.161 22.119 1.00 85.31 310 THR A N 1
ATOM 2593 C CA . THR A 1 310 ? -12.851 8.640 22.478 1.00 85.31 310 THR A CA 1
ATOM 2594 C C . THR A 1 310 ? -12.975 10.160 22.481 1.00 85.31 310 THR A C 1
ATOM 2596 O O . THR A 1 310 ? -14.049 10.671 22.758 1.00 85.31 310 THR A O 1
ATOM 2599 N N . LEU A 1 311 ? -11.918 10.897 22.118 1.00 75.56 311 LEU A N 1
ATOM 2600 C CA . LEU A 1 311 ? -11.943 12.361 21.978 1.00 75.56 311 LEU A CA 1
ATOM 2601 C C . LEU A 1 311 ? -12.335 13.112 23.263 1.00 75.56 311 LEU A C 1
ATOM 2603 O O . LEU A 1 311 ? -12.988 14.155 23.192 1.00 75.56 311 LEU A O 1
ATOM 2607 N N . ILE A 1 312 ? -11.924 12.608 24.433 1.00 68.94 312 ILE A N 1
ATOM 2608 C CA . ILE A 1 312 ? -12.187 13.267 25.721 1.00 68.94 312 ILE A CA 1
ATOM 2609 C C . ILE A 1 312 ? -11.679 14.719 25.661 1.00 68.94 312 ILE A C 1
ATOM 2611 O O . ILE A 1 312 ? -10.475 14.929 25.470 1.00 68.94 312 ILE A O 1
ATOM 2615 N N . PRO A 1 313 ? -12.561 15.727 25.827 1.00 60.44 313 PRO A N 1
ATOM 2616 C CA . PRO A 1 313 ? -12.182 17.133 25.784 1.00 60.44 313 PRO A CA 1
ATOM 2617 C C . PRO A 1 313 ? -11.069 17.438 26.788 1.00 60.44 313 PRO A C 1
ATOM 2619 O O . PRO A 1 313 ? -11.247 17.282 27.996 1.00 60.44 313 PRO A O 1
ATOM 2622 N N . THR A 1 314 ? -9.912 17.896 26.309 1.00 58.25 314 THR A N 1
ATOM 2623 C CA . THR A 1 314 ? -8.873 18.408 27.208 1.00 58.25 314 THR A CA 1
ATOM 2624 C C . THR A 1 314 ? -9.295 19.783 27.747 1.00 58.25 314 THR A C 1
ATOM 2626 O O . THR A 1 314 ? -10.006 20.519 27.055 1.00 58.25 314 THR A O 1
ATOM 2629 N N . PRO A 1 315 ? -8.827 20.202 28.941 1.00 50.03 315 PRO A N 1
ATOM 2630 C CA . PRO A 1 315 ? -9.163 21.509 29.523 1.00 50.03 315 PRO A CA 1
ATOM 2631 C C . PRO A 1 315 ? -8.829 22.714 28.628 1.00 50.03 315 PRO A C 1
ATOM 2633 O O . PRO A 1 315 ? -9.343 23.807 28.844 1.00 50.03 315 PRO A O 1
ATOM 2636 N N . LYS A 1 316 ? -7.959 22.525 27.626 1.00 54.53 316 LYS A N 1
ATOM 2637 C CA . LYS A 1 316 ? -7.543 23.548 26.659 1.00 54.53 316 LYS A CA 1
ATOM 2638 C C . LYS A 1 316 ? -8.376 23.553 25.367 1.00 54.53 316 LYS A C 1
ATOM 2640 O O . LYS A 1 316 ? -8.094 24.345 24.479 1.00 54.53 316 LYS A O 1
ATOM 2645 N N . GLY A 1 317 ? -9.388 22.688 25.237 1.00 45.72 317 GLY A N 1
ATOM 2646 C CA . GLY A 1 317 ? -10.286 22.636 24.072 1.00 45.72 317 GLY A CA 1
ATOM 2647 C C . GLY A 1 317 ? -9.672 22.045 22.794 1.00 45.72 317 GLY A C 1
ATOM 2648 O O . GLY A 1 317 ? -10.366 21.908 21.783 1.00 45.72 317 GLY A O 1
ATOM 2649 N N . GLU A 1 318 ? -8.399 21.653 22.843 1.00 46.03 318 GLU A N 1
ATOM 2650 C CA . GLU A 1 318 ? -7.639 21.068 21.741 1.00 46.03 318 GLU A CA 1
ATOM 2651 C C . GLU A 1 318 ? -7.755 19.539 21.774 1.00 46.03 318 GLU A C 1
ATOM 2653 O O . GLU A 1 318 ? -6.827 18.823 22.145 1.00 46.03 318 GLU A O 1
ATOM 2658 N N . THR A 1 319 ? -8.919 19.004 21.421 1.00 52.06 319 THR A N 1
ATOM 2659 C CA . THR A 1 319 ? -8.990 17.617 20.947 1.00 52.06 319 THR A CA 1
ATOM 2660 C C . THR A 1 319 ? -8.797 17.663 19.447 1.00 52.06 319 THR A C 1
ATOM 2662 O O . THR A 1 319 ? -9.723 18.002 18.712 1.00 52.06 319 THR A O 1
ATOM 2665 N N . LYS A 1 320 ? -7.573 17.402 18.985 1.00 56.00 320 LYS A N 1
ATOM 2666 C CA . LYS A 1 320 ? -7.401 17.009 17.591 1.00 56.00 320 LYS A CA 1
ATOM 2667 C C . LYS A 1 320 ? -7.874 15.573 17.457 1.00 56.00 320 LYS A C 1
ATOM 2669 O O . LYS A 1 320 ? -7.442 14.705 18.215 1.00 56.00 320 LYS A O 1
ATOM 2674 N N . ASP A 1 321 ? -8.703 15.335 16.456 1.00 74.00 321 ASP A N 1
ATOM 2675 C CA . ASP A 1 321 ? -9.377 14.061 16.221 1.00 74.00 321 ASP A CA 1
ATOM 2676 C C . ASP A 1 321 ? -8.449 12.975 15.631 1.00 74.00 321 ASP A C 1
ATOM 2678 O O . ASP A 1 321 ? -8.880 11.892 15.239 1.00 74.00 321 ASP A O 1
ATOM 2682 N N . PHE A 1 322 ? -7.139 13.233 15.671 1.00 75.88 322 PHE A N 1
ATOM 2683 C CA . PHE A 1 322 ? -6.055 12.454 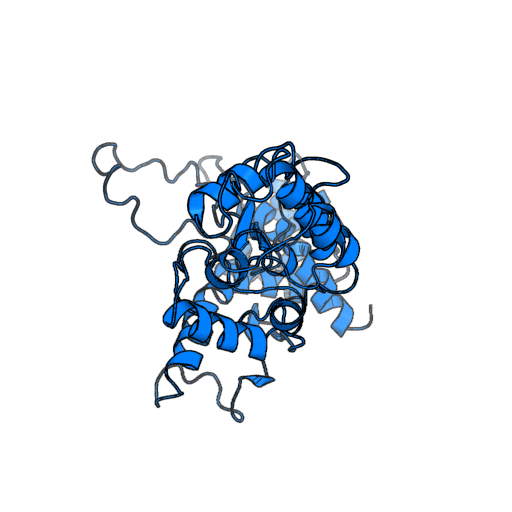15.085 1.00 75.88 322 PHE A CA 1
ATOM 2684 C C . PHE A 1 322 ? -6.145 10.943 15.343 1.00 75.88 322 PHE A C 1
ATOM 2686 O O . PHE A 1 322 ? -5.992 10.154 14.412 1.00 75.88 322 PHE A O 1
ATOM 2693 N N . TYR A 1 323 ? -6.350 10.512 16.595 1.00 80.75 323 TYR A N 1
ATOM 2694 C CA . TYR A 1 323 ? -6.367 9.080 16.924 1.00 80.75 323 TYR A CA 1
ATOM 2695 C C . TYR A 1 323 ? -7.563 8.374 16.293 1.00 80.75 323 TYR A C 1
ATOM 2697 O O . TYR A 1 323 ? -7.407 7.278 15.756 1.00 80.75 323 TYR A O 1
ATOM 2705 N N . LEU A 1 324 ? -8.732 9.014 16.319 1.00 86.38 324 LEU A N 1
ATOM 2706 C CA . LEU A 1 324 ? -9.948 8.462 15.739 1.00 86.38 324 LEU A CA 1
ATOM 2707 C C . LEU A 1 324 ? -9.902 8.491 14.207 1.00 86.38 324 LEU A C 1
ATOM 2709 O O . LEU A 1 324 ? -10.223 7.490 13.575 1.00 86.38 324 LEU A O 1
ATOM 2713 N N . GLU A 1 325 ? -9.421 9.580 13.607 1.00 85.12 325 GLU A N 1
ATOM 2714 C CA . GLU A 1 325 ? -9.171 9.652 12.161 1.00 85.12 325 GLU A CA 1
ATOM 2715 C C . GLU A 1 325 ? -8.180 8.581 11.707 1.00 85.12 325 GLU A C 1
ATOM 2717 O O . GLU A 1 325 ? -8.392 7.906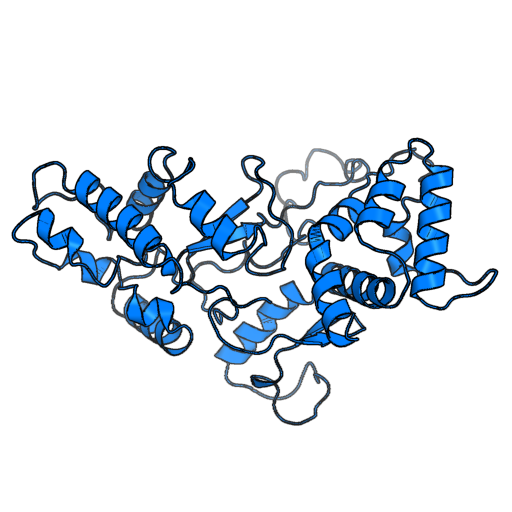 10.699 1.00 85.12 325 GLU A O 1
ATOM 2722 N N . THR A 1 326 ? -7.112 8.379 12.481 1.00 84.19 326 THR A N 1
ATOM 2723 C CA . THR A 1 326 ? -6.139 7.323 12.210 1.00 84.19 326 THR A CA 1
ATOM 2724 C C . THR A 1 326 ? -6.801 5.955 12.313 1.00 84.19 326 THR A C 1
ATOM 2726 O O . THR A 1 326 ? -6.644 5.164 11.391 1.00 84.19 326 THR A O 1
ATOM 2729 N N . LEU A 1 327 ? -7.568 5.674 13.374 1.00 90.81 327 LEU A N 1
ATOM 2730 C CA . LEU A 1 327 ? -8.297 4.411 13.533 1.00 90.81 327 LEU A CA 1
ATOM 2731 C C . LEU A 1 327 ? -9.193 4.124 12.320 1.00 90.81 327 LEU A C 1
ATOM 2733 O O . LEU A 1 327 ? -9.102 3.039 11.748 1.00 90.81 327 LEU A O 1
ATOM 2737 N N . LEU A 1 328 ? -9.985 5.113 11.891 1.00 92.19 328 LEU A N 1
ATOM 2738 C CA . LEU A 1 328 ? -10.880 5.021 10.732 1.00 92.19 328 LEU A CA 1
ATOM 2739 C C . LEU A 1 328 ? -10.132 4.794 9.411 1.00 92.19 328 LEU A C 1
ATOM 2741 O O . LEU A 1 328 ? -10.642 4.110 8.530 1.00 92.19 328 LEU A O 1
ATOM 2745 N N . ALA A 1 329 ? -8.904 5.299 9.271 1.00 90.88 329 ALA A N 1
ATOM 2746 C CA . ALA A 1 329 ? -8.072 5.010 8.103 1.00 90.88 329 ALA A CA 1
ATOM 2747 C C . ALA A 1 329 ? -7.599 3.543 8.042 1.00 90.88 329 ALA A C 1
ATOM 2749 O O . ALA A 1 329 ? -7.113 3.107 7.001 1.00 90.88 329 ALA A O 1
ATOM 2750 N N . TYR A 1 330 ? -7.719 2.777 9.127 1.00 93.25 330 TYR A N 1
ATOM 2751 C CA . TYR A 1 330 ? -7.334 1.364 9.216 1.00 93.25 330 TYR A CA 1
ATOM 2752 C C . TYR A 1 330 ? -8.540 0.410 9.284 1.00 93.25 330 TYR A C 1
ATOM 2754 O O . TYR A 1 330 ? -8.413 -0.721 9.746 1.00 93.25 330 TYR A O 1
ATOM 2762 N N . ASP A 1 331 ? -9.698 0.846 8.793 1.00 95.00 331 ASP A N 1
ATOM 2763 C CA . ASP A 1 331 ? -10.940 0.065 8.706 1.00 95.00 331 ASP A CA 1
ATOM 2764 C C . ASP A 1 331 ? -10.804 -1.294 7.994 1.00 95.00 331 ASP A C 1
ATOM 2766 O O . ASP A 1 331 ? -11.571 -2.198 8.296 1.00 95.00 331 ASP A O 1
ATOM 2770 N N . TRP A 1 332 ? -9.791 -1.501 7.143 1.00 95.81 332 TRP A N 1
ATOM 2771 C CA . TRP A 1 332 ? -9.488 -2.815 6.548 1.00 95.81 332 TRP A CA 1
ATOM 2772 C C . TRP A 1 332 ? -9.388 -3.946 7.590 1.00 95.81 332 TRP A C 1
ATOM 2774 O O . TRP A 1 332 ? -9.791 -5.078 7.323 1.00 95.81 332 TRP A O 1
ATOM 2784 N N . PHE A 1 333 ? -8.878 -3.655 8.795 1.00 96.38 333 PHE A N 1
ATOM 2785 C CA . PHE A 1 333 ? -8.780 -4.670 9.847 1.00 96.38 333 PHE A CA 1
ATOM 2786 C C . PHE A 1 333 ? -10.152 -5.155 10.328 1.00 96.38 333 PHE A C 1
ATOM 2788 O O . PHE A 1 333 ? -10.260 -6.305 10.748 1.00 96.38 333 PHE A O 1
ATOM 2795 N N . TYR A 1 334 ? -11.199 -4.328 10.245 1.00 96.75 334 TYR A N 1
ATOM 2796 C CA . TYR A 1 334 ? -12.558 -4.756 10.571 1.00 96.75 334 TYR A CA 1
ATOM 2797 C C . TYR A 1 334 ? -13.001 -5.915 9.677 1.00 96.75 334 TYR A C 1
ATOM 2799 O O . TYR A 1 334 ? -13.439 -6.943 10.192 1.00 96.75 334 TYR A O 1
ATOM 2807 N N . ASP A 1 335 ? -12.845 -5.771 8.359 1.00 94.75 335 ASP A N 1
ATOM 2808 C CA . ASP A 1 335 ? -13.240 -6.792 7.384 1.00 94.75 335 ASP A CA 1
ATOM 2809 C C . ASP A 1 335 ? -12.391 -8.054 7.543 1.00 94.75 335 ASP A C 1
ATOM 2811 O O . ASP A 1 335 ? -12.923 -9.165 7.574 1.00 94.75 335 ASP A O 1
ATOM 2815 N N . TYR A 1 336 ? -11.078 -7.880 7.741 1.00 95.25 336 TYR A N 1
ATOM 2816 C CA . TYR A 1 336 ? -10.165 -8.984 8.028 1.00 95.25 336 TYR A CA 1
ATOM 2817 C C . TYR A 1 336 ? -10.658 -9.822 9.217 1.00 95.25 336 TYR A C 1
ATOM 2819 O O . TYR A 1 336 ? -10.855 -11.028 9.078 1.00 95.25 336 TYR A O 1
ATOM 2827 N N . TYR A 1 337 ? -10.933 -9.202 10.368 1.00 96.38 337 TYR A N 1
ATOM 2828 C CA . TYR A 1 337 ? -11.387 -9.934 11.554 1.00 96.38 337 TYR A CA 1
ATOM 2829 C C . TYR A 1 337 ? -12.825 -10.452 11.444 1.00 96.38 337 TYR A C 1
ATOM 2831 O O . TYR A 1 337 ? -13.124 -11.520 11.978 1.00 96.38 337 TYR A O 1
ATOM 2839 N N . SER A 1 338 ? -13.707 -9.732 10.749 1.00 94.50 338 SER A N 1
ATOM 2840 C CA . SER A 1 338 ? -15.098 -10.153 10.53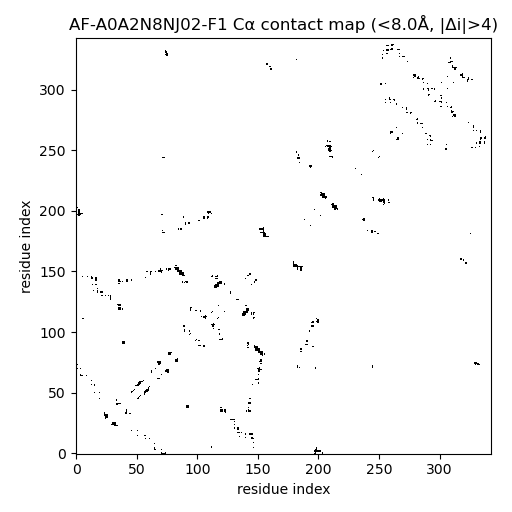2 1.00 94.50 338 SER A CA 1
ATOM 2841 C C . SER A 1 338 ? -15.179 -11.404 9.655 1.00 94.50 338 SER A C 1
ATOM 2843 O O . SER A 1 338 ? -15.972 -12.304 9.934 1.00 94.50 338 SER A O 1
ATOM 2845 N N . SER A 1 339 ? -14.297 -11.522 8.658 1.00 93.19 339 SER A N 1
ATOM 2846 C CA . SER A 1 339 ? -14.229 -12.707 7.794 1.00 93.19 339 SER A CA 1
ATOM 2847 C C . SER A 1 339 ? -13.889 -13.993 8.567 1.00 93.19 339 SER A C 1
ATOM 2849 O O . SER A 1 339 ? -14.384 -15.067 8.233 1.00 93.19 339 SER A O 1
ATOM 2851 N N . GLN A 1 340 ? -13.130 -13.888 9.666 1.00 91.06 340 GLN A N 1
ATOM 2852 C CA . GLN A 1 340 ? -12.740 -15.030 10.505 1.00 91.06 340 GLN A CA 1
ATOM 2853 C C . GLN A 1 340 ? -13.891 -15.600 11.345 1.00 91.06 340 GLN A C 1
ATOM 2855 O O . GLN A 1 340 ? -13.797 -16.723 11.836 1.00 91.06 340 GLN A O 1
ATOM 2860 N N . ILE A 1 341 ? -14.968 -14.834 11.541 1.00 88.50 341 ILE A N 1
ATOM 2861 C CA . ILE A 1 341 ? -16.150 -15.252 12.310 1.00 88.50 341 ILE A CA 1
ATOM 2862 C C . ILE A 1 341 ? -17.344 -15.616 11.412 1.00 88.50 341 ILE A C 1
ATOM 2864 O O . ILE A 1 341 ? -18.428 -15.881 11.930 1.00 88.50 341 ILE A O 1
ATOM 2868 N N . GLY A 1 342 ? -17.151 -15.657 10.086 1.00 67.50 342 GLY A N 1
ATOM 2869 C CA . GLY A 1 342 ? -18.162 -16.092 9.116 1.00 67.50 342 GLY A CA 1
ATOM 2870 C C . GLY A 1 342 ? -19.345 -15.133 8.950 1.00 67.50 342 GLY A C 1
ATOM 2871 O O . GLY A 1 342 ? -20.471 -15.597 8.763 1.00 67.50 342 GLY A O 1
ATOM 2872 N N . ARG A 1 343 ? -19.108 -13.821 9.074 1.00 55.84 343 ARG A N 1
ATOM 2873 C CA . ARG A 1 343 ? -20.112 -12.767 8.856 1.00 55.84 343 ARG A CA 1
ATOM 2874 C C . ARG A 1 343 ? -20.014 -12.112 7.489 1.00 55.84 343 ARG A C 1
ATOM 2876 O O . ARG A 1 343 ? -18.884 -12.034 6.962 1.00 55.84 343 ARG A O 1
#

Sequence (343 aa):
MKYIDKYSRHKEAQDINVRFLKDCYNDEIRHLIPRPDNDREAFDVFKKPEYADGERRWKRLLYEEQEGRCCYCMRRLSEEKGAVNYEHVIPCSLKGERGQEEYAYYAEHAPALRDFVEMADVFAEREFVSVDDLDRLEKMPHTIALANLLAACNGIRELRSDDKSLKKEEEEKERSSIYKHGCYFNNYRSDDRILPVMLMDVEAVYTPNGYLVFPEFMVDNEEPSFYDKPYDDPLQKIVDRMDGLNHKTLQEIRSIWYHVSRTSYRPEDIQTLYKLSDKLERSHKLIQLLKEAYGRKGSEEPPDETLKYTLIPTPKGETKDFYLETLLAYDWFYDYYSSQIGR

Solvent-accessible surface area (backbone atoms only — not comparable to full-atom values): 19814 Å² total; per-residue (Å²): 94,66,67,42,68,56,67,92,51,35,69,64,44,47,53,54,48,39,50,52,50,52,62,19,26,67,97,37,87,88,56,53,56,59,41,58,56,42,32,67,58,30,32,58,57,53,61,35,56,94,50,25,58,52,94,92,17,54,52,50,51,43,33,61,56,40,74,39,27,14,58,78,74,47,34,54,55,54,90,55,90,78,41,53,40,78,44,54,78,58,48,47,87,54,52,68,72,69,26,50,55,53,47,50,55,49,25,71,63,17,58,56,38,50,64,36,37,40,57,18,60,65,53,66,69,61,86,70,96,46,75,70,56,51,80,70,56,70,52,31,37,35,41,67,20,56,70,31,49,42,46,30,47,56,20,73,48,88,77,65,80,81,72,67,82,66,79,88,80,58,76,83,72,64,80,62,83,79,90,48,59,79,40,53,67,79,85,73,42,83,87,57,84,69,74,65,56,33,52,22,101,61,68,51,46,72,44,72,76,14,44,69,45,45,67,93,79,55,75,81,93,61,73,86,66,91,75,89,75,89,62,61,71,68,58,50,53,42,51,63,53,42,49,44,64,46,30,68,70,49,13,52,46,38,21,52,28,43,30,35,40,74,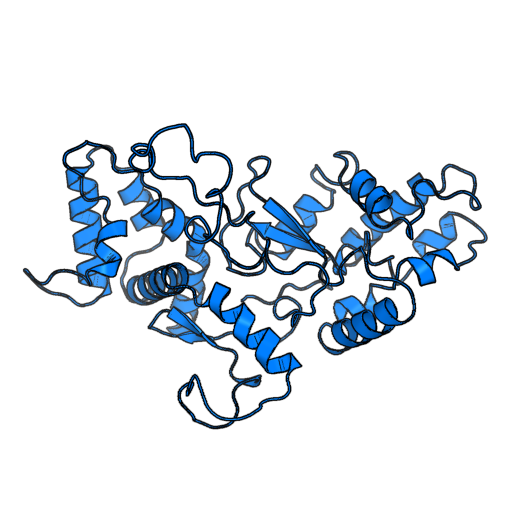46,93,62,50,70,66,54,56,54,52,45,67,68,45,85,51,57,66,62,32,19,52,52,43,46,52,52,45,12,56,32,70,72,41,60,91,89,50,73,52,64,74,87,56,52,68,51,22,52,65,76,42,100,82,72,72,56,74,62,58,53,40,56,51,45,61,35,38,46,60,46,30,56,59,48,25,56,77,73,76,105

Radius of gyration: 23.09 Å; Cα contacts (8 Å, |Δi|>4): 466; chains: 1; bounding box: 50×52×70 Å